Protein AF-A0A382JUG2-F1 (afdb_monomer_lite)

Foldseek 3Di:
DPPDDPPVVVVVVVVVQPPAADPVSHRDDDCLLVLLLVLVLVLVLVVQCCCCPPVVHPVCLPPFCLVVLVCCLCPVLVVVLVQQVVCLVDLVSLVVQLVVLVVVLCVVCVVVVPDDPPDSVNSVSVSSNVQSVVQSVQSVVSHTSRDDPVSSVSSSVSSRVSRVCSHPNPPVPLLCVLLVLLQVDDPVVCCVPVPVVPDDPVSHDDPVPSPPSD

Sequence (214 aa):
MKRELPQIYQRYLETRREAHLDSEGREALTWRGFWIGIFLSFFLAIGAPFGNMIIRGSYMSLDFSTPGAIFLFLLLIGVLNLLFKWGAVSLGRAGLLAIVSSVGIVNAGWPLQTLDFASPAVALGIFLLVSCWLNVAATLRGTSLALNRSELVLVYAMLLIVSALCTMGLSEQILPIITAIFYFASPQNHWQEKLFPHLPRRLLVDDGTGSRLF

Secondary structure (DSSP, 8-state):
---PPPHHHHHHHHHHHHTTB-TTSSBPP-HHHHHHHHHHHHHHHHHHHIIIIII---STTSS--HHHHHHIIIIIIHHHHHHHHHHTT-HHHHHHHHHHHHHHHHHHT-SGGG--TTSHHHHHHHHHHHHHHHHHHHHHTT--S---HHHHHHHHHHHHHHHHHSSTTTHHHHHHHHHHHHHS--TTTTHHHHTGGGS-TTT----SS-STT-

InterPro domains:
  IPR046712 Domain of unknown function DUF6785 [PF20581] (98-207)

Organism: NCBI:txid408172

Structure (mmCIF, N/CA/C/O backbone):
data_AF-A0A382JUG2-F1
#
_entry.id   AF-A0A382JUG2-F1
#
loop_
_atom_site.group_PDB
_atom_site.id
_atom_site.type_symbol
_atom_site.label_atom_id
_atom_site.label_alt_id
_atom_site.label_comp_id
_atom_site.label_asym_id
_atom_site.label_entity_id
_atom_site.label_seq_id
_atom_site.pdbx_PDB_ins_code
_atom_site.Cartn_x
_atom_site.Cartn_y
_atom_site.Cartn_z
_atom_site.occupancy
_atom_site.B_iso_or_equiv
_atom_site.auth_seq_id
_atom_site.auth_comp_id
_atom_site.auth_asym_id
_atom_site.auth_atom_id
_atom_site.pdbx_PDB_model_num
ATOM 1 N N . MET A 1 1 ? -25.260 -42.417 23.171 1.00 52.56 1 MET A N 1
ATOM 2 C CA . MET A 1 1 ? -24.881 -41.210 23.941 1.00 52.56 1 MET A CA 1
ATOM 3 C C . MET A 1 1 ? -24.565 -40.090 22.964 1.00 52.56 1 MET A C 1
ATOM 5 O O . MET A 1 1 ? -23.614 -40.229 22.203 1.00 52.56 1 MET A O 1
ATOM 9 N N . LYS A 1 2 ? -25.363 -39.015 22.942 1.00 50.75 2 LYS A N 1
ATOM 10 C CA . LYS A 1 2 ? -24.983 -37.783 22.236 1.00 50.75 2 LYS A CA 1
ATOM 11 C C . LYS A 1 2 ? -23.815 -37.177 23.014 1.00 50.75 2 LYS A C 1
ATOM 13 O O . LYS A 1 2 ? -23.964 -36.865 24.189 1.00 50.75 2 LYS A O 1
ATOM 18 N N . ARG A 1 3 ? -22.627 -37.134 22.409 1.00 67.44 3 ARG A N 1
ATOM 19 C CA . ARG A 1 3 ? -21.464 -36.469 23.007 1.00 67.44 3 ARG A CA 1
ATOM 20 C C . ARG A 1 3 ? -21.663 -34.974 22.813 1.00 67.44 3 ARG A C 1
ATOM 22 O O . ARG A 1 3 ? -21.352 -34.449 21.751 1.00 67.44 3 ARG A O 1
ATOM 29 N N . GLU A 1 4 ? -22.256 -34.322 23.800 1.00 77.50 4 GLU A N 1
ATOM 30 C CA . GLU A 1 4 ? -22.391 -32.870 23.789 1.00 77.50 4 GLU A CA 1
ATOM 31 C C . GLU A 1 4 ? -21.100 -32.241 24.310 1.00 77.50 4 GLU A C 1
ATOM 33 O O . GLU A 1 4 ? -20.497 -32.712 25.277 1.00 77.50 4 GLU A O 1
ATOM 38 N N . LEU A 1 5 ? -20.631 -31.209 23.609 1.00 78.56 5 LEU A N 1
ATOM 39 C CA . LEU A 1 5 ? -19.450 -30.450 24.005 1.00 78.56 5 LEU A CA 1
ATOM 40 C C . LEU A 1 5 ? -19.689 -29.808 25.384 1.00 78.56 5 LEU A C 1
ATOM 42 O O . LEU A 1 5 ? -20.768 -29.254 25.594 1.00 78.56 5 LEU A O 1
ATOM 46 N N . PRO A 1 6 ? -18.709 -29.827 26.306 1.00 87.31 6 PRO A N 1
ATOM 47 C CA . PRO A 1 6 ? -18.845 -29.184 27.612 1.00 87.31 6 PRO A CA 1
ATOM 48 C C . PRO A 1 6 ? -19.216 -27.696 27.492 1.00 87.31 6 PRO A C 1
ATOM 50 O O . PRO A 1 6 ? -18.716 -27.003 26.604 1.00 87.31 6 PRO A O 1
ATOM 53 N N . GLN A 1 7 ? -20.037 -27.183 28.417 1.00 79.69 7 GLN A N 1
ATOM 54 C CA . GLN A 1 7 ? -20.604 -25.820 28.372 1.00 79.69 7 GLN A CA 1
ATOM 55 C C . GLN A 1 7 ? -19.560 -24.699 28.222 1.00 79.69 7 GLN A C 1
ATOM 57 O O . GLN A 1 7 ? -19.821 -23.690 27.572 1.00 79.69 7 GLN A O 1
ATOM 62 N N . ILE A 1 8 ? -18.351 -24.882 28.763 1.00 78.56 8 ILE A N 1
ATOM 63 C CA . ILE A 1 8 ? -17.236 -23.931 28.603 1.00 78.56 8 ILE A CA 1
ATOM 64 C C . ILE A 1 8 ? -16.860 -23.758 27.124 1.00 78.56 8 ILE A C 1
ATOM 66 O O . ILE A 1 8 ? -16.639 -22.638 26.664 1.00 78.56 8 ILE A O 1
ATOM 70 N N . TYR A 1 9 ? -16.833 -24.853 26.363 1.00 78.44 9 TYR A N 1
ATOM 71 C CA . TYR A 1 9 ? -16.551 -24.805 24.931 1.00 78.44 9 TYR A CA 1
ATOM 72 C C . TYR A 1 9 ? -17.733 -24.256 24.142 1.00 78.44 9 TYR A C 1
ATOM 74 O O . TYR A 1 9 ? -17.511 -23.537 23.178 1.00 78.44 9 TYR A O 1
ATOM 82 N N . GLN A 1 10 ? -18.971 -24.536 24.557 1.00 79.69 10 GLN A N 1
ATOM 83 C CA . GLN A 1 10 ? -20.161 -23.973 23.911 1.00 79.69 10 GLN A CA 1
ATOM 84 C C . GLN A 1 10 ? -20.166 -22.445 24.005 1.00 79.69 10 GLN A C 1
ATOM 86 O O . GLN A 1 10 ? -20.270 -21.777 22.982 1.00 79.69 10 GLN A O 1
ATOM 91 N N . ARG A 1 11 ? -19.902 -21.896 25.196 1.00 74.94 11 ARG A N 1
ATOM 92 C CA . ARG A 1 11 ? -19.826 -20.446 25.414 1.00 74.94 11 ARG A CA 1
ATOM 93 C C . ARG A 1 11 ? -18.697 -19.801 24.606 1.00 74.94 11 ARG A C 1
ATOM 95 O O . ARG A 1 11 ? -18.900 -18.767 23.982 1.00 74.94 11 ARG A O 1
ATOM 102 N N . TYR A 1 12 ? -17.526 -20.442 24.552 1.00 72.25 12 TYR A N 1
ATOM 103 C CA . TYR A 1 12 ? -16.410 -19.991 23.714 1.00 72.25 12 TYR A CA 1
ATOM 104 C C . TYR A 1 12 ? -16.750 -20.026 22.215 1.00 72.25 12 TYR A C 1
ATOM 106 O O . TYR A 1 12 ? -16.395 -19.109 21.475 1.00 72.25 12 TYR A O 1
ATOM 114 N N . LEU A 1 13 ? -17.444 -21.072 21.758 1.00 70.12 13 LEU A N 1
ATOM 115 C CA . LEU A 1 13 ? -17.873 -21.215 20.369 1.00 70.12 13 LEU A CA 1
ATOM 116 C C . LEU A 1 13 ? -18.943 -20.187 19.996 1.00 70.12 13 LEU A C 1
ATOM 118 O O . LEU A 1 13 ? -18.857 -19.636 18.906 1.00 70.12 13 LEU A O 1
ATOM 122 N N . GLU A 1 14 ? -19.889 -19.888 20.885 1.00 68.94 14 GLU A N 1
ATOM 123 C CA . GLU A 1 14 ? -20.919 -18.857 20.699 1.00 68.94 14 GLU A CA 1
ATOM 124 C C . GLU A 1 14 ? -20.307 -17.458 20.585 1.00 68.94 14 GLU A C 1
ATOM 126 O O . GLU A 1 14 ? -20.540 -16.776 19.589 1.00 68.94 14 GLU A O 1
ATOM 131 N N . THR A 1 15 ? -19.417 -17.069 21.510 1.00 63.69 15 THR A N 1
ATOM 132 C CA . THR A 1 15 ? -18.720 -15.768 21.436 1.00 63.69 15 THR A CA 1
ATOM 133 C C . THR A 1 15 ? -17.851 -15.654 20.178 1.00 63.69 15 THR A C 1
ATOM 135 O O . THR A 1 15 ? -17.705 -14.578 19.599 1.00 63.69 15 THR A O 1
ATOM 138 N N . ARG A 1 16 ? -17.278 -16.771 19.711 1.00 60.19 16 ARG A N 1
ATOM 139 C CA . ARG A 1 16 ? -16.512 -16.822 18.458 1.00 60.19 16 ARG A CA 1
ATOM 140 C C . ARG A 1 16 ? -17.409 -16.707 17.219 1.00 60.19 16 ARG A C 1
ATOM 142 O O . ARG A 1 16 ? -16.956 -16.179 16.206 1.00 60.19 16 ARG A O 1
ATOM 149 N N . ARG A 1 17 ? -18.647 -17.207 17.291 1.00 49.59 17 ARG A N 1
ATOM 150 C CA . ARG A 1 17 ? -19.635 -17.195 16.201 1.00 49.59 17 ARG A CA 1
ATOM 151 C C . ARG A 1 17 ? -20.200 -15.795 15.968 1.00 49.59 17 ARG A C 1
ATOM 153 O O . ARG A 1 17 ? -20.329 -15.390 14.819 1.00 49.59 17 ARG A O 1
ATOM 160 N N . GLU A 1 18 ? -20.466 -15.058 17.045 1.00 51.75 18 GLU A N 1
ATOM 161 C CA . GLU A 1 18 ? -21.037 -13.704 16.993 1.00 51.75 18 GLU A CA 1
ATOM 162 C C . GLU A 1 18 ? -20.054 -12.635 16.508 1.00 51.75 18 GLU A C 1
ATOM 164 O O . GLU A 1 18 ? -20.471 -11.626 15.947 1.00 51.75 18 GLU A O 1
ATOM 169 N N . ALA A 1 19 ? -18.746 -12.837 16.686 1.00 53.44 19 ALA A N 1
ATOM 170 C CA . ALA A 1 19 ? -17.785 -11.779 16.399 1.00 53.44 19 ALA A CA 1
ATOM 171 C C . ALA A 1 19 ? -17.645 -11.452 14.899 1.00 53.44 19 ALA A C 1
ATOM 173 O O . ALA A 1 19 ? -17.322 -10.310 14.585 1.00 53.44 19 ALA A O 1
ATOM 174 N N . HIS A 1 20 ? -17.840 -12.407 13.974 1.00 53.53 20 HIS A N 1
ATOM 175 C CA . HIS A 1 20 ? -17.390 -12.205 12.584 1.00 53.53 20 HIS A CA 1
ATOM 176 C C . HIS A 1 20 ? -18.044 -13.041 11.473 1.00 53.53 20 HIS A C 1
ATOM 178 O O . HIS A 1 20 ? -17.584 -12.950 10.333 1.00 53.53 20 HIS A O 1
ATOM 184 N N . LEU A 1 21 ? -19.072 -13.848 11.742 1.00 54.44 21 LEU A N 1
ATOM 185 C CA . LEU A 1 21 ? -19.668 -14.695 10.705 1.00 54.44 21 LEU A CA 1
ATOM 186 C C . LEU A 1 21 ? -20.922 -14.051 10.094 1.00 54.44 21 LEU A C 1
ATOM 188 O O . LEU A 1 21 ? -21.778 -13.554 10.820 1.00 54.44 21 LEU A O 1
ATOM 192 N N . ASP A 1 22 ? -21.035 -14.085 8.764 1.00 57.53 22 ASP A N 1
ATOM 193 C CA . ASP A 1 22 ? -22.289 -13.818 8.049 1.00 57.53 22 ASP A CA 1
ATOM 194 C C . ASP A 1 22 ? -23.361 -14.847 8.472 1.00 57.53 22 ASP A C 1
ATOM 196 O O . ASP A 1 22 ? -23.046 -15.876 9.074 1.00 57.53 22 ASP A O 1
ATOM 200 N N . SER A 1 23 ? -24.622 -14.600 8.123 1.00 54.25 23 SER A N 1
ATOM 201 C CA . SER A 1 23 ? -25.791 -15.468 8.334 1.00 54.25 23 SER A CA 1
ATOM 202 C C . SER A 1 23 ? -25.565 -16.955 7.991 1.00 54.25 23 SER A C 1
ATOM 204 O O . SER A 1 23 ? -26.188 -17.823 8.602 1.00 54.25 23 SER A O 1
ATOM 206 N N . GLU A 1 24 ? -24.619 -17.272 7.098 1.00 56.75 24 GLU A N 1
ATOM 207 C CA . GLU A 1 24 ? -24.213 -18.638 6.726 1.00 56.75 24 GLU A CA 1
ATOM 208 C C . GLU A 1 24 ? -23.014 -19.222 7.510 1.00 56.75 24 GLU A C 1
ATOM 210 O O . GLU A 1 24 ? -22.547 -20.322 7.211 1.00 56.75 24 GLU A O 1
ATOM 215 N N . GLY A 1 25 ? -22.470 -18.530 8.514 1.00 54.88 25 GLY A N 1
ATOM 216 C CA . GLY A 1 25 ? -21.340 -19.036 9.300 1.00 54.88 25 GLY A CA 1
ATOM 217 C C . GLY A 1 25 ? -19.966 -18.884 8.628 1.00 54.88 25 GLY A C 1
ATOM 218 O O . GLY A 1 25 ? -19.035 -19.600 9.000 1.00 54.88 25 GLY A O 1
ATOM 219 N N . ARG A 1 26 ? -19.816 -17.978 7.650 1.00 57.09 26 ARG A N 1
ATOM 220 C CA . ARG A 1 26 ? -18.542 -17.659 6.968 1.00 57.09 26 ARG A CA 1
ATOM 221 C C . ARG A 1 26 ? -18.009 -16.310 7.441 1.00 57.09 26 ARG A C 1
ATOM 223 O O . ARG A 1 26 ? -18.801 -15.391 7.606 1.00 57.09 26 ARG A O 1
ATOM 230 N N . GLU A 1 27 ? -16.695 -16.171 7.650 1.00 62.94 27 GLU A N 1
ATOM 231 C CA . GLU A 1 27 ? -16.118 -14.854 7.959 1.00 62.94 27 GLU A CA 1
ATOM 232 C C . GLU A 1 27 ? -16.413 -13.888 6.799 1.00 62.94 27 GLU A C 1
ATOM 234 O O . GLU A 1 27 ? -15.997 -14.138 5.666 1.00 62.94 27 GLU A O 1
ATOM 239 N N . ALA A 1 28 ? -17.171 -12.820 7.063 1.00 70.50 28 ALA A N 1
ATOM 240 C CA . ALA A 1 28 ? -17.611 -11.906 6.015 1.00 70.50 28 ALA A CA 1
ATOM 241 C C . ALA A 1 28 ? -16.441 -11.030 5.539 1.00 70.50 28 ALA A C 1
ATOM 243 O O . ALA A 1 28 ? -15.880 -10.242 6.305 1.00 70.50 28 ALA A O 1
ATOM 244 N N . LEU A 1 29 ? -16.090 -11.143 4.258 1.00 79.44 29 LEU A N 1
ATOM 245 C CA . LEU A 1 29 ? -15.158 -10.231 3.595 1.00 79.44 29 LEU A CA 1
ATOM 246 C C . LEU A 1 29 ? -15.795 -8.843 3.506 1.00 79.44 29 LEU A C 1
ATOM 248 O O . LEU A 1 29 ? -16.877 -8.696 2.939 1.00 79.44 29 LEU A O 1
ATOM 252 N N . THR A 1 30 ? -15.125 -7.815 4.033 1.00 86.06 30 THR A N 1
ATOM 253 C CA . THR A 1 30 ? -15.600 -6.433 3.898 1.00 86.06 30 THR A CA 1
ATOM 254 C C . THR A 1 30 ? -14.772 -5.652 2.884 1.00 86.06 30 THR A C 1
ATOM 256 O O . THR A 1 30 ? -13.660 -6.029 2.510 1.00 86.06 30 THR A O 1
ATOM 259 N N . TRP A 1 31 ? -15.308 -4.513 2.443 1.00 88.25 31 TRP A N 1
ATOM 260 C CA . TRP A 1 31 ? -14.635 -3.610 1.507 1.00 88.25 31 TRP A CA 1
ATOM 261 C C . TRP A 1 31 ? -13.272 -3.105 2.020 1.00 88.25 31 TRP A C 1
ATOM 263 O O . TRP A 1 31 ? -12.420 -2.732 1.219 1.00 88.25 31 TRP A O 1
ATOM 273 N N . ARG A 1 32 ? -13.046 -3.110 3.343 1.00 90.62 32 ARG A N 1
ATOM 274 C CA . ARG A 1 32 ? -11.818 -2.613 3.991 1.00 90.62 32 ARG A CA 1
ATOM 275 C C . ARG A 1 32 ? -10.603 -3.436 3.575 1.00 90.62 32 ARG A C 1
ATOM 277 O O . ARG A 1 32 ? -9.565 -2.872 3.231 1.00 90.62 32 ARG A O 1
ATOM 284 N N . GLY A 1 33 ? -10.770 -4.762 3.541 1.00 89.69 33 GLY A N 1
ATOM 285 C CA . GLY A 1 33 ? -9.763 -5.690 3.030 1.00 89.69 33 GLY A CA 1
ATOM 286 C C . GLY A 1 33 ? -9.396 -5.391 1.578 1.00 89.69 33 GLY A C 1
ATOM 287 O O . GLY A 1 33 ? -8.217 -5.339 1.248 1.00 89.69 33 GLY A O 1
ATOM 288 N N . PHE A 1 34 ? -10.385 -5.099 0.729 1.00 93.25 34 PHE A N 1
ATOM 289 C CA . PHE A 1 34 ? -10.138 -4.728 -0.666 1.00 93.25 34 PHE A CA 1
ATOM 290 C C . PHE A 1 34 ? -9.454 -3.365 -0.806 1.00 93.25 34 PHE A C 1
ATOM 292 O O . PHE A 1 34 ? -8.515 -3.256 -1.584 1.00 93.25 34 PHE A O 1
ATOM 299 N N . TRP A 1 35 ? -9.860 -2.347 -0.040 1.00 93.88 35 TRP A N 1
ATOM 300 C CA . TRP A 1 35 ? -9.216 -1.027 -0.054 1.00 93.88 35 TRP A CA 1
ATOM 301 C C . TRP A 1 35 ? -7.715 -1.125 0.245 1.00 93.88 35 TRP A C 1
ATOM 303 O O . TRP A 1 35 ? -6.886 -0.653 -0.533 1.00 93.88 35 TRP A O 1
ATOM 313 N N . ILE A 1 36 ? -7.369 -1.796 1.348 1.00 92.25 36 ILE A N 1
ATOM 314 C CA . ILE A 1 36 ? -5.976 -1.972 1.768 1.00 92.25 36 ILE A CA 1
ATOM 315 C C . ILE A 1 36 ? -5.242 -2.905 0.796 1.00 92.25 36 ILE A C 1
ATOM 317 O O . ILE A 1 36 ? -4.129 -2.603 0.371 1.00 92.25 36 ILE A O 1
ATOM 321 N N . GLY A 1 37 ? -5.867 -4.016 0.403 1.00 91.94 37 GLY A N 1
ATOM 322 C CA . GLY A 1 37 ? -5.264 -5.012 -0.476 1.00 91.94 37 GLY A CA 1
ATOM 323 C C . GLY A 1 37 ? -4.959 -4.492 -1.877 1.00 91.94 37 GLY A C 1
ATOM 324 O O . GLY A 1 37 ? -3.860 -4.728 -2.376 1.00 91.94 37 GLY A O 1
ATOM 325 N N . ILE A 1 38 ? -5.882 -3.752 -2.501 1.00 93.44 38 ILE A N 1
ATOM 326 C CA . ILE A 1 38 ? -5.690 -3.160 -3.834 1.00 93.44 38 ILE A CA 1
ATOM 327 C C . ILE A 1 38 ? -4.552 -2.146 -3.798 1.00 93.44 38 ILE A C 1
ATOM 329 O O . ILE A 1 38 ? -3.654 -2.213 -4.636 1.00 93.44 38 ILE A O 1
ATOM 333 N N . PHE A 1 39 ? -4.559 -1.239 -2.816 1.00 92.56 39 PHE A N 1
ATOM 334 C CA . PHE A 1 39 ? -3.508 -0.236 -2.705 1.00 92.56 39 PHE A CA 1
ATOM 335 C C . PHE A 1 39 ? -2.133 -0.880 -2.516 1.00 92.56 39 PHE A C 1
ATOM 337 O O . PHE A 1 39 ? -1.201 -0.550 -3.243 1.00 92.56 39 PHE A O 1
ATOM 344 N N . LEU A 1 40 ? -1.998 -1.824 -1.580 1.00 89.75 40 LEU A N 1
ATOM 345 C CA . LEU A 1 40 ? -0.704 -2.451 -1.308 1.00 89.75 40 LEU A CA 1
ATOM 346 C C . LEU A 1 40 ? -0.222 -3.324 -2.470 1.00 89.75 40 LEU A C 1
ATOM 348 O O . LEU A 1 40 ? 0.974 -3.365 -2.737 1.00 89.75 40 LEU A O 1
ATOM 352 N N . SER A 1 41 ? -1.144 -3.970 -3.185 1.00 89.38 41 SER A N 1
ATOM 353 C CA . SER A 1 41 ? -0.849 -4.690 -4.427 1.00 89.38 41 SER A CA 1
ATOM 354 C C . SER A 1 41 ? -0.278 -3.750 -5.487 1.00 89.38 41 SER A C 1
ATOM 356 O O . SER A 1 41 ? 0.794 -3.996 -6.028 1.00 89.38 41 SER A O 1
ATOM 358 N N . PHE A 1 42 ? -0.957 -2.631 -5.741 1.00 88.56 42 PHE A N 1
ATOM 359 C CA . PHE A 1 42 ? -0.488 -1.609 -6.673 1.00 88.56 42 PHE A CA 1
ATOM 360 C C . PHE A 1 42 ? 0.873 -1.033 -6.254 1.00 88.56 42 PHE A C 1
ATOM 362 O O . PHE A 1 42 ? 1.793 -0.931 -7.065 1.00 88.56 42 PHE A O 1
ATOM 369 N N . PHE A 1 43 ? 1.022 -0.718 -4.968 1.00 86.56 43 PHE A N 1
ATOM 370 C CA . PHE A 1 43 ? 2.247 -0.166 -4.405 1.00 86.56 43 PHE A CA 1
ATOM 371 C C . PHE A 1 43 ? 3.431 -1.129 -4.535 1.00 86.56 43 PHE A C 1
ATOM 373 O O . PHE A 1 43 ? 4.519 -0.714 -4.925 1.00 86.56 43 PHE A O 1
ATOM 380 N N . LEU A 1 44 ? 3.222 -2.420 -4.266 1.00 83.94 44 LEU A N 1
ATOM 381 C CA . LEU A 1 44 ? 4.245 -3.452 -4.431 1.00 83.94 44 LEU A CA 1
ATOM 382 C C . LEU A 1 44 ? 4.618 -3.648 -5.908 1.00 83.94 44 LEU A C 1
ATOM 384 O O . LEU A 1 44 ? 5.803 -3.743 -6.226 1.00 83.94 44 LEU A O 1
ATOM 388 N N . ALA A 1 45 ? 3.624 -3.662 -6.803 1.00 83.94 45 ALA A N 1
ATOM 389 C CA . ALA A 1 45 ? 3.829 -3.843 -8.240 1.00 83.94 45 ALA A CA 1
ATOM 390 C C . ALA A 1 45 ? 4.699 -2.741 -8.867 1.00 83.94 45 ALA A C 1
ATOM 392 O O . ALA A 1 45 ? 5.499 -3.034 -9.749 1.00 83.94 45 ALA A O 1
ATOM 393 N N . ILE A 1 46 ? 4.580 -1.495 -8.397 1.00 81.94 46 ILE A N 1
ATOM 394 C CA . ILE A 1 46 ? 5.430 -0.375 -8.840 1.00 81.94 46 ILE A CA 1
ATOM 395 C C . ILE A 1 46 ? 6.730 -0.300 -8.031 1.00 81.94 46 ILE A C 1
ATOM 397 O O . ILE A 1 46 ? 7.782 0.046 -8.566 1.00 81.94 46 ILE A O 1
ATOM 401 N N . GLY A 1 47 ? 6.684 -0.637 -6.743 1.00 79.44 47 GLY A N 1
ATOM 402 C CA . GLY A 1 47 ? 7.827 -0.529 -5.840 1.00 79.44 47 GLY A CA 1
ATOM 403 C C . GLY A 1 47 ? 9.007 -1.412 -6.243 1.00 79.44 47 GLY A C 1
ATOM 404 O O . GLY A 1 47 ? 10.149 -0.964 -6.162 1.00 79.44 47 GLY A O 1
ATOM 405 N N . ALA A 1 48 ? 8.747 -2.634 -6.720 1.00 75.62 48 ALA A N 1
ATOM 406 C CA . ALA A 1 48 ? 9.798 -3.547 -7.173 1.00 75.62 48 ALA A CA 1
ATOM 407 C C . ALA A 1 48 ? 10.619 -2.993 -8.362 1.00 75.62 48 ALA A C 1
ATOM 409 O O . ALA A 1 48 ? 11.834 -2.838 -8.204 1.00 75.62 48 ALA A O 1
ATOM 410 N N . PRO A 1 49 ? 10.012 -2.620 -9.510 1.00 75.31 49 PRO A N 1
ATOM 411 C CA . PRO A 1 49 ? 10.757 -2.019 -10.614 1.00 75.31 49 PRO A CA 1
ATOM 412 C C . PRO A 1 49 ? 11.358 -0.658 -10.240 1.00 75.31 49 PRO A C 1
ATOM 414 O O . PRO A 1 49 ? 12.473 -0.362 -10.656 1.00 75.31 49 PRO A O 1
ATOM 417 N N . PHE A 1 50 ? 10.699 0.150 -9.399 1.00 77.62 50 PHE A N 1
ATOM 418 C CA . PHE A 1 50 ? 11.271 1.416 -8.921 1.00 77.62 50 PHE A CA 1
ATOM 419 C C . PHE A 1 50 ? 12.574 1.204 -8.129 1.00 77.62 50 PHE A C 1
ATOM 421 O O . PHE A 1 50 ? 13.568 1.898 -8.355 1.00 77.62 50 PHE A O 1
ATOM 428 N N . GLY A 1 51 ? 12.592 0.223 -7.223 1.00 75.94 51 GLY A N 1
ATOM 429 C CA . GLY A 1 51 ? 13.773 -0.122 -6.431 1.00 75.94 51 GLY A CA 1
ATOM 430 C C . GLY A 1 51 ? 14.946 -0.600 -7.288 1.00 75.94 51 GLY A C 1
ATOM 431 O O . GLY A 1 51 ? 16.079 -0.160 -7.078 1.00 75.94 51 GLY A O 1
ATOM 432 N N . ASN A 1 52 ? 14.669 -1.446 -8.283 1.00 74.19 52 ASN A N 1
ATOM 433 C CA . ASN A 1 52 ? 15.702 -2.033 -9.136 1.00 74.19 52 ASN A CA 1
ATOM 434 C C . ASN A 1 52 ? 16.185 -1.071 -10.234 1.00 74.19 52 ASN A C 1
ATOM 436 O O . ASN A 1 52 ? 17.390 -0.921 -10.425 1.00 74.19 52 ASN A O 1
ATOM 440 N N . MET A 1 53 ? 15.277 -0.374 -10.923 1.00 73.81 53 MET A N 1
ATOM 441 C CA . MET A 1 53 ? 15.616 0.454 -12.089 1.00 73.81 53 MET A CA 1
ATOM 442 C C . MET A 1 53 ? 16.041 1.882 -11.722 1.00 73.81 53 MET A C 1
ATOM 444 O O . MET A 1 53 ? 16.960 2.422 -12.337 1.00 73.81 53 MET A O 1
ATOM 448 N N . ILE A 1 54 ? 15.384 2.502 -10.733 1.00 77.56 54 ILE A N 1
ATOM 449 C CA . ILE A 1 54 ? 15.604 3.918 -10.388 1.00 77.56 54 ILE A CA 1
ATOM 450 C C . ILE A 1 54 ? 16.555 4.050 -9.201 1.00 77.56 54 ILE A C 1
ATOM 452 O O . ILE A 1 54 ? 17.592 4.697 -9.321 1.00 77.56 54 ILE A O 1
ATOM 4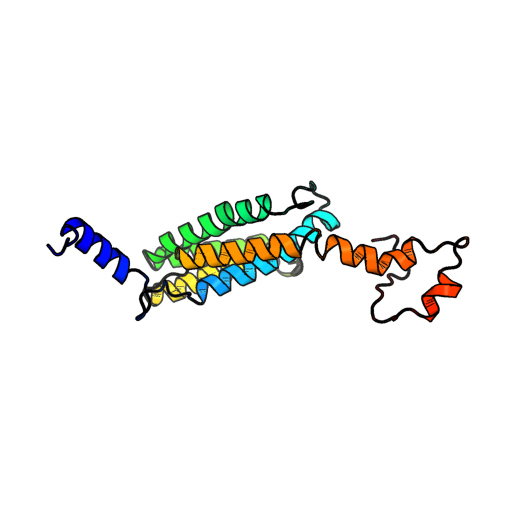56 N N . ILE A 1 55 ? 16.230 3.424 -8.063 1.00 78.75 55 ILE A N 1
ATOM 457 C CA . ILE A 1 55 ? 17.070 3.514 -6.854 1.00 78.75 55 ILE A CA 1
ATOM 458 C C . ILE A 1 55 ? 18.379 2.731 -7.035 1.00 78.75 55 ILE A C 1
ATOM 460 O O . ILE A 1 55 ? 19.391 3.093 -6.436 1.00 78.75 55 ILE A O 1
ATOM 464 N N . ARG A 1 56 ? 18.370 1.676 -7.866 1.00 77.56 56 ARG A N 1
ATOM 465 C CA . ARG A 1 56 ? 19.480 0.716 -8.019 1.00 77.56 56 ARG A CA 1
ATOM 466 C C . ARG A 1 56 ? 19.906 0.137 -6.668 1.00 77.56 56 ARG A C 1
ATOM 468 O O . ARG A 1 56 ? 21.089 0.072 -6.337 1.00 77.56 56 ARG A O 1
ATOM 475 N N . GLY A 1 57 ? 18.907 -0.212 -5.859 1.00 72.56 57 GLY A N 1
ATOM 476 C CA . GLY A 1 57 ? 19.112 -0.806 -4.544 1.00 72.56 57 GLY A CA 1
ATOM 477 C C . GLY A 1 57 ? 19.585 -2.257 -4.623 1.00 72.56 57 GLY A C 1
ATOM 478 O O . GLY A 1 57 ? 19.734 -2.836 -5.698 1.00 72.56 57 GLY A O 1
ATOM 479 N N . SER A 1 58 ? 19.797 -2.869 -3.457 1.00 68.31 58 SER A N 1
ATOM 480 C CA . SER A 1 58 ? 20.068 -4.303 -3.378 1.00 68.31 58 SER A CA 1
ATOM 481 C C . SER A 1 58 ? 18.922 -5.097 -3.998 1.00 68.31 58 SER A C 1
ATOM 483 O O . SER A 1 58 ? 17.754 -4.847 -3.701 1.00 68.31 58 SER A O 1
ATOM 485 N N . TYR A 1 59 ? 19.279 -6.113 -4.774 1.00 67.19 59 TYR A N 1
ATOM 486 C CA . TYR A 1 59 ? 18.393 -7.024 -5.497 1.00 67.19 59 TYR A CA 1
ATOM 487 C C . TYR A 1 59 ? 17.571 -7.973 -4.597 1.00 67.19 59 TYR A C 1
ATOM 489 O O . TYR A 1 59 ? 17.333 -9.127 -4.927 1.00 67.19 59 TYR A O 1
ATOM 497 N N . MET A 1 60 ? 17.109 -7.508 -3.436 1.00 63.78 60 MET A N 1
ATOM 498 C CA . MET A 1 60 ? 16.320 -8.296 -2.482 1.00 63.78 60 MET A CA 1
ATOM 499 C C . MET A 1 60 ? 14.944 -8.706 -3.041 1.00 63.78 60 MET A C 1
ATOM 501 O O . MET A 1 60 ? 14.308 -9.616 -2.513 1.00 63.78 60 MET A O 1
ATOM 505 N N . SER A 1 61 ? 14.473 -8.028 -4.089 1.00 63.75 61 SER A N 1
ATOM 506 C CA . SER A 1 61 ? 13.252 -8.354 -4.833 1.00 63.75 61 SER A CA 1
ATOM 507 C C . SER A 1 61 ? 13.478 -9.287 -6.030 1.00 63.75 61 SER A C 1
ATOM 509 O O . SER A 1 61 ? 12.481 -9.735 -6.601 1.00 63.75 61 SER A O 1
ATOM 511 N N . LEU A 1 62 ? 14.733 -9.580 -6.406 1.00 59.34 62 LEU A N 1
ATOM 512 C CA . LEU A 1 62 ? 15.046 -10.516 -7.490 1.00 59.34 62 LEU A CA 1
ATOM 513 C C . LEU A 1 62 ? 14.822 -11.960 -7.040 1.00 59.34 62 LEU A C 1
ATOM 515 O O . LEU A 1 62 ? 14.988 -12.312 -5.874 1.00 59.34 62 LEU A O 1
ATOM 519 N N . ASP A 1 63 ? 14.385 -12.777 -7.989 1.00 57.88 63 ASP A N 1
ATOM 520 C CA . ASP A 1 63 ? 13.969 -14.173 -7.863 1.00 57.88 63 ASP A CA 1
ATOM 521 C C . ASP A 1 63 ? 12.678 -14.426 -7.067 1.00 57.88 63 ASP A C 1
ATOM 523 O O . ASP A 1 63 ? 11.801 -15.098 -7.598 1.00 57.88 63 ASP A O 1
ATOM 527 N N . PHE A 1 64 ? 12.457 -13.861 -5.874 1.00 58.31 64 PHE A N 1
ATOM 528 C CA . PHE A 1 64 ? 11.167 -13.983 -5.166 1.00 58.31 64 PHE A CA 1
ATOM 529 C C . PHE A 1 64 ? 10.952 -12.844 -4.159 1.00 58.31 64 PHE A C 1
ATOM 531 O O . PHE A 1 64 ? 11.597 -12.805 -3.114 1.00 58.31 64 PHE A O 1
ATOM 538 N N . SER A 1 65 ? 9.956 -11.972 -4.379 1.00 61.88 65 SER A N 1
ATOM 539 C CA . SER A 1 65 ? 9.635 -10.892 -3.422 1.00 61.88 65 SER A CA 1
ATOM 540 C C . SER A 1 65 ? 8.855 -11.343 -2.178 1.00 61.88 6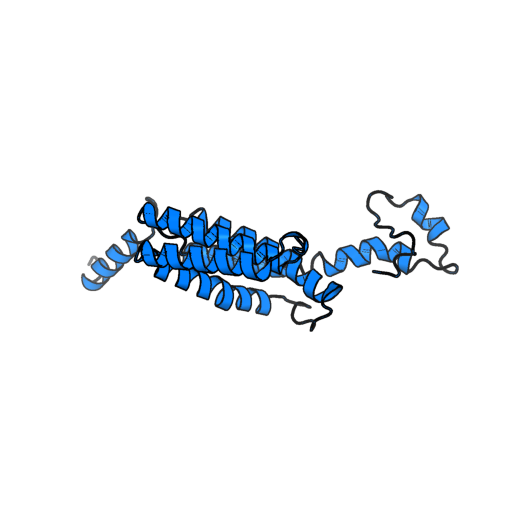5 SER A C 1
ATOM 542 O O . SER A 1 65 ? 8.369 -10.511 -1.414 1.00 61.88 65 SER A O 1
ATOM 544 N N . THR A 1 66 ? 8.798 -12.649 -1.898 1.00 65.81 66 THR A N 1
ATOM 545 C CA . THR A 1 66 ? 8.150 -13.219 -0.707 1.00 65.81 66 THR A CA 1
ATOM 546 C C . THR A 1 66 ? 8.640 -12.580 0.603 1.00 65.81 66 THR A C 1
ATOM 548 O O . THR A 1 66 ? 7.790 -12.233 1.428 1.00 65.81 66 THR A O 1
ATOM 551 N N . PRO A 1 67 ? 9.953 -12.328 0.818 1.00 65.94 67 PRO A N 1
ATOM 552 C CA . PRO A 1 67 ? 10.418 -11.588 1.993 1.00 65.94 67 PRO A CA 1
ATOM 553 C C . PRO A 1 67 ? 9.901 -10.143 2.025 1.00 65.94 67 PRO A C 1
ATOM 555 O O . PRO A 1 67 ? 9.531 -9.655 3.089 1.00 65.94 67 PRO A O 1
ATOM 558 N N . GLY A 1 68 ? 9.816 -9.475 0.869 1.00 66.56 68 GLY A N 1
ATOM 559 C CA . GLY A 1 68 ? 9.260 -8.125 0.737 1.00 66.56 68 GLY A CA 1
ATOM 560 C C . GLY A 1 68 ? 7.759 -8.071 1.036 1.00 66.56 68 GLY A C 1
ATOM 561 O O . GLY A 1 68 ? 7.310 -7.205 1.783 1.00 66.56 68 GLY A O 1
ATOM 562 N N . ALA A 1 69 ? 6.990 -9.042 0.539 1.00 71.50 69 ALA A N 1
ATOM 563 C CA . ALA A 1 69 ? 5.571 -9.195 0.843 1.00 71.50 69 ALA A CA 1
ATOM 564 C C . ALA A 1 69 ? 5.342 -9.468 2.336 1.00 71.50 69 ALA A C 1
ATOM 566 O O . ALA A 1 69 ? 4.467 -8.851 2.936 1.00 71.50 69 ALA A O 1
ATOM 567 N N . ILE A 1 70 ? 6.152 -10.332 2.962 1.00 78.38 70 ILE A N 1
ATOM 568 C CA . ILE A 1 70 ? 6.097 -10.595 4.410 1.00 78.38 70 ILE A CA 1
ATOM 569 C C . ILE A 1 70 ? 6.489 -9.349 5.211 1.00 78.38 70 ILE A C 1
ATOM 571 O O . ILE A 1 70 ? 5.831 -9.041 6.202 1.00 78.38 70 ILE A O 1
ATOM 575 N N . PHE A 1 71 ? 7.522 -8.615 4.793 1.00 76.81 71 PHE A N 1
ATOM 576 C CA . PHE A 1 71 ? 7.951 -7.381 5.451 1.00 76.81 71 PHE A CA 1
ATOM 577 C C . PHE A 1 71 ? 6.854 -6.313 5.406 1.00 76.81 71 PHE A C 1
ATOM 579 O O . PHE A 1 71 ? 6.467 -5.789 6.450 1.00 76.81 71 PHE A O 1
ATOM 586 N N . LEU A 1 72 ? 6.293 -6.037 4.224 1.00 73.69 72 LEU A N 1
ATOM 587 C CA . LEU A 1 72 ? 5.155 -5.128 4.081 1.00 73.69 72 LEU A CA 1
ATOM 588 C C . LEU A 1 72 ? 3.945 -5.634 4.873 1.00 73.69 72 LEU A C 1
ATOM 590 O O . LEU A 1 72 ? 3.270 -4.858 5.542 1.00 73.69 72 LEU A O 1
ATOM 594 N N . PHE A 1 73 ? 3.685 -6.937 4.869 1.00 81.00 73 PHE A N 1
ATOM 595 C CA . PHE A 1 73 ? 2.575 -7.499 5.623 1.00 81.00 73 PHE A CA 1
ATOM 596 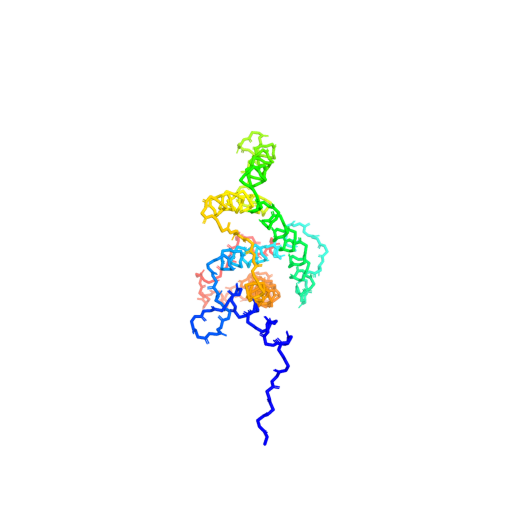C C . PHE A 1 73 ? 2.743 -7.309 7.139 1.00 81.00 73 PHE A C 1
ATOM 598 O O . PHE A 1 73 ? 1.868 -6.761 7.805 1.00 81.00 73 PHE A O 1
ATOM 605 N N . LEU A 1 74 ? 3.873 -7.712 7.713 1.00 83.69 74 LEU A N 1
ATOM 606 C CA . LEU A 1 74 ? 4.080 -7.642 9.159 1.00 83.69 74 LEU A CA 1
ATOM 607 C C . LEU A 1 74 ? 4.278 -6.209 9.645 1.00 83.69 74 LEU A C 1
ATOM 609 O O . LEU A 1 74 ? 3.674 -5.814 10.641 1.00 83.69 74 LEU A O 1
ATOM 613 N N . LEU A 1 75 ? 5.113 -5.434 8.956 1.00 82.06 75 LEU A N 1
ATOM 614 C CA . LEU A 1 75 ? 5.483 -4.104 9.413 1.00 82.06 75 LEU A CA 1
ATOM 615 C C . LEU A 1 75 ? 4.433 -3.075 9.011 1.00 82.06 75 LEU A C 1
ATOM 617 O O . LEU A 1 75 ? 3.940 -2.355 9.869 1.00 82.06 75 LEU A O 1
ATOM 621 N N . LEU A 1 76 ? 4.032 -3.024 7.739 1.00 82.19 76 LEU A N 1
ATOM 622 C CA . LEU A 1 76 ? 3.081 -2.010 7.287 1.00 82.19 76 LEU A CA 1
ATOM 623 C C . LEU A 1 76 ? 1.653 -2.368 7.712 1.00 82.19 76 LEU A C 1
ATOM 625 O O . LEU A 1 76 ? 1.019 -1.586 8.416 1.00 82.19 76 LEU A O 1
ATOM 629 N N . ILE A 1 77 ? 1.143 -3.555 7.365 1.00 87.50 77 ILE A N 1
ATOM 630 C CA . ILE A 1 77 ? -0.242 -3.917 7.724 1.00 87.50 77 ILE A CA 1
ATOM 631 C C . ILE A 1 77 ? -0.375 -4.146 9.227 1.00 87.50 77 ILE A C 1
ATOM 633 O O . ILE A 1 77 ? -1.358 -3.700 9.815 1.00 87.50 77 ILE A O 1
ATOM 637 N N . GLY A 1 78 ? 0.601 -4.793 9.869 1.00 87.75 78 GLY A N 1
ATOM 638 C CA . GLY A 1 78 ? 0.582 -4.995 11.319 1.00 87.75 78 GLY A CA 1
ATOM 639 C C . GLY A 1 78 ? 0.516 -3.677 12.094 1.00 87.75 78 GLY A C 1
ATOM 640 O O . GLY A 1 78 ? -0.359 -3.520 12.951 1.00 87.75 78 GLY A O 1
ATOM 641 N N . VAL A 1 79 ? 1.367 -2.702 11.751 1.00 90.06 79 VAL A N 1
ATOM 642 C CA . VAL A 1 79 ? 1.351 -1.375 12.386 1.00 90.06 79 VAL A CA 1
ATOM 643 C C . VAL A 1 79 ? 0.069 -0.618 12.050 1.00 90.06 79 VAL A C 1
ATOM 645 O O . VAL A 1 79 ? -0.572 -0.099 12.960 1.00 90.06 79 VAL A O 1
ATOM 648 N N . LEU A 1 80 ? -0.367 -0.588 10.787 1.00 89.12 80 LEU A N 1
ATOM 649 C CA . LEU A 1 80 ? -1.598 0.118 10.412 1.00 89.12 80 LEU A CA 1
ATOM 650 C C . LEU A 1 80 ? -2.833 -0.468 11.091 1.00 89.12 80 LEU A C 1
ATOM 652 O O . LEU A 1 80 ? -3.663 0.274 11.613 1.00 89.12 80 LEU A O 1
ATOM 656 N N . ASN A 1 81 ? -2.937 -1.794 11.153 1.00 92.31 81 ASN A N 1
ATOM 657 C CA . ASN A 1 81 ? -4.041 -2.455 11.830 1.00 92.31 81 ASN A CA 1
ATOM 658 C C . ASN A 1 81 ? -4.032 -2.151 13.336 1.00 92.31 81 ASN A C 1
ATOM 660 O O . ASN A 1 81 ? -5.084 -1.898 13.922 1.00 92.31 81 ASN A O 1
ATOM 664 N N . LEU A 1 82 ? -2.851 -2.120 13.965 1.00 91.88 82 LEU A N 1
ATOM 665 C CA . LEU A 1 82 ? -2.703 -1.712 15.362 1.00 91.88 82 LEU A CA 1
ATOM 666 C C . LEU A 1 82 ? -3.158 -0.261 15.576 1.00 91.88 82 LEU A C 1
ATOM 668 O O . LEU A 1 82 ? -3.935 0.006 16.495 1.00 91.88 82 LEU A O 1
ATOM 672 N N . LEU A 1 83 ? -2.723 0.660 14.714 1.00 92.06 83 LEU A N 1
ATOM 673 C CA . LEU A 1 83 ? -3.088 2.074 14.785 1.00 92.06 83 LEU A CA 1
ATOM 674 C C . LEU A 1 83 ? -4.594 2.283 14.594 1.00 92.06 83 LEU A C 1
ATOM 676 O O . LEU A 1 83 ? -5.202 3.020 15.367 1.00 92.06 83 LEU A O 1
ATOM 680 N N . PHE A 1 84 ? -5.229 1.606 13.634 1.00 91.62 84 PHE A N 1
ATOM 681 C CA . PHE A 1 84 ? -6.675 1.728 13.420 1.00 91.62 84 PHE A CA 1
ATOM 682 C C . PHE A 1 84 ? -7.497 1.116 14.553 1.00 91.62 84 PHE A C 1
ATOM 684 O O . PHE A 1 84 ? -8.505 1.710 14.944 1.00 91.62 84 PHE A O 1
ATOM 691 N N . LYS A 1 85 ? -7.048 0.001 15.149 1.00 89.44 85 LYS A N 1
ATOM 692 C CA . LYS A 1 85 ? -7.672 -0.548 16.366 1.00 89.44 85 LYS A CA 1
ATOM 693 C C . LYS A 1 85 ? -7.552 0.415 17.537 1.00 89.44 85 LYS A C 1
ATOM 695 O O . LYS A 1 85 ? -8.536 0.656 18.226 1.00 89.44 85 LYS A O 1
ATOM 700 N N . TRP A 1 86 ? -6.370 0.989 17.748 1.00 91.00 86 TRP A N 1
ATOM 701 C CA . TRP A 1 86 ? -6.139 1.960 18.815 1.00 91.00 86 TRP A CA 1
ATOM 702 C C . TRP A 1 86 ? -6.952 3.247 18.617 1.00 91.00 86 TRP A C 1
ATOM 704 O O . TRP A 1 86 ? -7.546 3.758 19.570 1.00 91.00 86 TRP A O 1
ATOM 714 N N . GLY A 1 87 ? -7.023 3.731 17.375 1.00 87.38 87 GLY A N 1
ATOM 715 C CA . GLY A 1 87 ? -7.805 4.897 16.980 1.00 87.38 87 GLY A CA 1
ATOM 716 C C . GLY A 1 87 ? -9.308 4.690 17.149 1.00 87.38 87 GLY A C 1
ATOM 717 O O . GLY A 1 87 ? -9.990 5.594 17.614 1.00 87.38 87 GLY A O 1
ATOM 718 N N . ALA A 1 88 ? -9.822 3.493 16.860 1.00 87.62 88 ALA A N 1
ATOM 719 C CA . ALA A 1 88 ? -11.252 3.195 16.958 1.00 87.62 88 ALA A CA 1
ATOM 720 C C . ALA A 1 88 ? -11.801 3.167 18.395 1.00 87.62 88 ALA A C 1
ATOM 722 O O . ALA A 1 88 ? -13.013 3.183 18.584 1.00 87.62 88 ALA A O 1
ATOM 723 N N . VAL A 1 89 ? -10.933 3.156 19.416 1.00 87.75 89 VAL A N 1
ATOM 724 C CA . VAL A 1 89 ? -11.359 3.197 20.827 1.00 87.75 89 VAL A CA 1
ATOM 725 C C . VAL A 1 89 ? -12.007 4.537 21.188 1.00 87.75 89 VAL A C 1
ATOM 727 O O . VAL A 1 89 ? -12.876 4.583 22.055 1.00 87.75 89 VAL A O 1
ATOM 730 N N . SER A 1 90 ? -11.596 5.642 20.560 1.00 90.25 90 SER A N 1
ATOM 731 C CA . SER A 1 90 ? -12.228 6.942 20.788 1.00 90.25 90 SER A CA 1
ATOM 732 C C . SER A 1 90 ? -12.050 7.885 19.607 1.00 90.25 90 SER A C 1
ATOM 734 O O . SER A 1 90 ? -10.997 7.928 18.971 1.00 90.25 90 SER A O 1
ATOM 736 N N . LEU A 1 91 ? -13.056 8.730 19.367 1.00 90.50 91 LEU A N 1
ATOM 737 C CA . LEU A 1 91 ? -13.008 9.717 18.288 1.00 90.50 91 LEU A CA 1
ATOM 738 C C . LEU A 1 91 ? -11.797 10.658 18.408 1.00 90.50 91 LEU A C 1
ATOM 740 O O . LEU A 1 91 ? -11.204 11.024 17.399 1.00 90.50 91 LEU A O 1
ATOM 744 N N . GLY A 1 92 ? -11.380 10.990 19.635 1.00 90.56 92 GLY A N 1
ATOM 745 C CA . GLY A 1 92 ? -10.186 11.801 19.877 1.00 90.56 92 GLY A CA 1
ATOM 746 C C . GLY A 1 92 ? -8.891 11.133 19.402 1.00 90.56 92 GLY A C 1
ATOM 747 O O . GLY A 1 92 ? -8.046 11.800 18.811 1.00 90.56 92 GLY A O 1
ATOM 748 N N . ARG A 1 93 ? -8.740 9.813 19.590 1.00 92.06 93 ARG A N 1
ATOM 749 C CA . ARG A 1 93 ? -7.562 9.066 19.107 1.00 92.06 93 ARG A CA 1
ATOM 750 C C . ARG A 1 93 ? -7.567 8.933 17.589 1.00 92.06 93 ARG A C 1
ATOM 752 O O . ARG A 1 93 ? -6.533 9.140 16.962 1.00 92.06 93 ARG A O 1
ATOM 759 N N . ALA A 1 94 ? -8.724 8.637 16.995 1.00 91.19 94 ALA A N 1
ATOM 760 C CA . ALA A 1 94 ? -8.870 8.621 15.542 1.00 91.19 94 ALA A CA 1
ATOM 761 C C . ALA A 1 94 ? -8.549 9.999 14.931 1.00 91.19 94 ALA A C 1
ATOM 763 O O . ALA A 1 94 ? -7.791 10.086 13.966 1.00 91.19 94 ALA A O 1
ATOM 764 N N . GLY A 1 95 ? -9.067 11.075 15.535 1.00 93.00 95 GLY A N 1
ATOM 765 C CA . GLY A 1 95 ? -8.790 12.452 15.131 1.00 93.00 95 GLY A CA 1
ATOM 766 C C . GLY A 1 95 ? -7.309 12.810 15.244 1.00 93.00 95 GLY A C 1
ATOM 767 O O . GLY A 1 95 ? -6.759 13.402 14.321 1.00 93.00 95 GLY A O 1
ATOM 768 N N . LEU A 1 96 ? -6.633 12.379 16.315 1.00 94.44 96 LEU A N 1
ATOM 769 C CA . LEU A 1 96 ? -5.190 12.563 16.477 1.00 94.44 96 LEU A CA 1
ATOM 770 C C . LEU A 1 96 ? -4.407 11.920 15.326 1.00 94.44 96 LEU A C 1
ATOM 772 O O . LEU A 1 96 ? -3.556 12.583 14.741 1.00 94.44 96 LEU A O 1
ATOM 776 N N . LEU A 1 97 ? -4.711 10.671 14.956 1.00 93.62 97 LEU A N 1
ATOM 777 C CA . LEU A 1 97 ? -4.044 10.006 13.827 1.00 93.62 97 LEU A CA 1
ATOM 778 C C . LEU A 1 97 ? -4.267 10.757 12.504 1.00 93.62 97 LEU A C 1
ATOM 780 O O . LEU A 1 97 ? -3.325 10.944 11.732 1.00 93.62 97 LEU A O 1
ATOM 784 N N . ALA A 1 98 ? -5.491 11.231 12.258 1.00 93.56 98 ALA A N 1
ATOM 785 C CA . ALA A 1 98 ? -5.814 12.011 11.065 1.00 93.56 98 ALA A CA 1
ATOM 786 C C . ALA A 1 98 ? -5.060 13.349 11.025 1.00 93.56 98 ALA A C 1
ATOM 788 O O . ALA A 1 98 ? -4.469 13.687 9.997 1.00 93.56 98 ALA A O 1
ATOM 789 N N . ILE A 1 99 ? -4.995 14.069 12.147 1.00 94.69 99 ILE A N 1
ATOM 790 C CA . ILE A 1 99 ? -4.248 15.329 12.258 1.00 94.69 99 ILE A CA 1
ATOM 791 C C . ILE A 1 99 ? -2.755 15.084 12.042 1.00 94.69 99 ILE A C 1
ATOM 793 O O . ILE A 1 99 ? -2.154 15.757 11.212 1.00 94.69 99 ILE A O 1
ATOM 797 N N . VAL A 1 100 ? -2.165 14.094 12.719 1.00 94.06 100 VAL A N 1
ATOM 798 C CA . VAL A 1 100 ? -0.737 13.765 12.581 1.00 94.06 100 VAL A CA 1
ATOM 799 C C . VAL A 1 100 ? -0.394 13.410 11.135 1.00 94.06 100 VAL A C 1
ATOM 801 O O . VAL A 1 100 ? 0.582 13.931 10.601 1.00 94.06 100 VAL A O 1
ATOM 804 N N . SER A 1 101 ? -1.214 12.592 10.466 1.00 91.25 101 SER A N 1
ATOM 805 C CA . SER A 1 101 ? -0.994 12.260 9.050 1.00 91.25 101 SER A CA 1
ATOM 806 C C . SER A 1 101 ? -1.114 13.481 8.127 1.00 91.25 101 SER A C 1
ATOM 808 O O . SER A 1 101 ? -0.292 13.652 7.231 1.00 91.25 101 SER A O 1
ATOM 810 N N . SER A 1 102 ? -2.072 14.376 8.389 1.00 90.31 102 SER A N 1
ATOM 811 C CA . SER A 1 102 ? -2.269 15.606 7.609 1.00 90.31 102 SER A CA 1
ATOM 812 C C . SER A 1 102 ? -1.099 16.576 7.786 1.00 90.31 102 SER A C 1
ATOM 814 O O . SER A 1 102 ? -0.560 17.089 6.809 1.00 90.31 102 SER A O 1
ATOM 816 N N . VAL A 1 103 ? -0.651 16.773 9.027 1.00 91.94 103 VAL A N 1
ATOM 817 C CA . VAL A 1 103 ? 0.516 17.600 9.359 1.00 91.94 103 VAL A CA 1
ATOM 818 C C . VAL A 1 103 ? 1.790 17.010 8.753 1.00 91.94 103 VAL A C 1
ATOM 820 O O . VAL A 1 103 ? 2.606 17.757 8.219 1.00 91.94 103 VAL A O 1
ATOM 823 N N . GLY A 1 104 ? 1.961 15.687 8.789 1.00 87.75 104 GLY A N 1
ATOM 824 C CA . GLY A 1 104 ? 3.107 15.008 8.184 1.00 87.75 104 GLY A CA 1
ATOM 825 C C . GLY A 1 104 ? 3.200 15.243 6.674 1.00 87.75 104 GLY A C 1
ATOM 826 O O . GLY A 1 104 ? 4.261 15.622 6.187 1.00 87.75 104 GLY A O 1
ATOM 827 N N . ILE A 1 1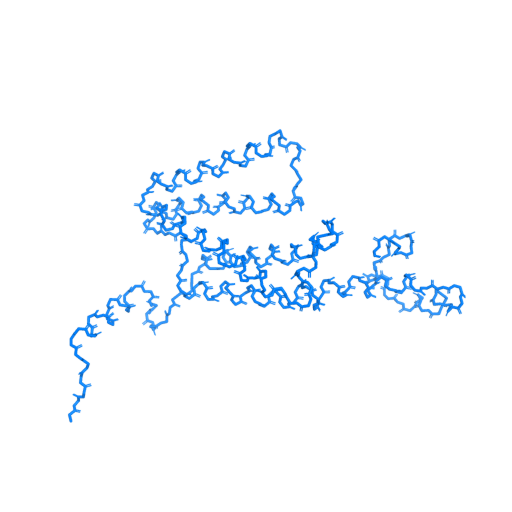05 ? 2.083 15.099 5.951 1.00 86.69 105 ILE A N 1
ATOM 828 C CA . ILE A 1 105 ? 2.011 15.356 4.502 1.00 86.69 105 ILE A CA 1
ATOM 829 C C . ILE A 1 105 ? 2.335 16.812 4.181 1.00 86.69 105 ILE A C 1
ATOM 831 O O . ILE A 1 105 ? 3.128 17.078 3.282 1.00 86.69 105 ILE A O 1
ATOM 835 N N . VAL A 1 106 ? 1.744 17.754 4.921 1.00 87.50 106 VAL A N 1
ATOM 836 C CA . VAL A 1 106 ? 1.977 19.183 4.687 1.00 87.50 106 VAL A CA 1
ATOM 837 C C . VAL A 1 106 ? 3.443 19.531 4.927 1.00 87.50 106 VAL A C 1
ATOM 839 O O . VAL A 1 106 ? 4.036 20.171 4.074 1.00 87.50 106 VAL A O 1
ATOM 842 N N . ASN A 1 107 ? 4.057 19.070 6.020 1.00 86.88 107 ASN A N 1
ATOM 843 C CA . ASN A 1 107 ? 5.474 19.346 6.283 1.00 86.88 107 ASN A CA 1
ATOM 844 C C . ASN A 1 107 ? 6.405 18.704 5.249 1.00 86.88 107 ASN A C 1
ATOM 846 O O . ASN A 1 107 ? 7.368 19.336 4.828 1.00 86.88 107 ASN A O 1
ATOM 850 N N . ALA A 1 108 ? 6.127 17.466 4.833 1.00 82.94 108 ALA A N 1
ATOM 851 C CA . ALA A 1 108 ? 6.946 16.771 3.842 1.00 82.94 108 ALA A CA 1
ATOM 852 C C . ALA A 1 108 ? 6.817 17.381 2.437 1.00 82.94 108 ALA A C 1
ATOM 854 O O . ALA A 1 108 ? 7.760 17.331 1.654 1.00 82.94 108 ALA A O 1
ATOM 855 N N . GLY A 1 109 ? 5.647 17.937 2.119 1.00 79.38 109 GLY A N 1
ATOM 856 C CA . GLY A 1 109 ? 5.326 18.489 0.809 1.00 79.38 109 GLY A CA 1
ATOM 857 C C . GLY A 1 109 ? 5.391 20.006 0.716 1.00 79.38 109 GLY A C 1
ATOM 858 O O . GLY A 1 109 ? 4.962 20.534 -0.300 1.00 79.38 109 GLY A O 1
ATOM 859 N N . TRP A 1 110 ? 5.837 20.734 1.743 1.00 79.38 110 TRP A N 1
ATOM 860 C CA . TRP A 1 110 ? 5.853 22.197 1.705 1.00 79.38 110 TRP A CA 1
ATOM 861 C C . TRP A 1 110 ? 7.174 22.741 1.138 1.00 79.38 110 TRP A C 1
ATOM 863 O O . TRP A 1 110 ? 8.234 22.409 1.671 1.00 79.38 110 TRP A O 1
ATOM 873 N N . PRO A 1 111 ? 7.147 23.648 0.140 1.00 81.81 111 PRO A N 1
ATOM 874 C CA . PRO A 1 111 ? 5.981 24.135 -0.608 1.00 81.81 111 PRO A CA 1
ATOM 875 C C . PRO A 1 111 ? 5.471 23.112 -1.642 1.00 81.81 111 PRO A C 1
ATOM 877 O O . PRO A 1 111 ? 6.266 22.495 -2.339 1.00 81.81 111 PRO A O 1
ATOM 880 N N . LEU A 1 112 ? 4.141 23.007 -1.809 1.00 71.25 112 LEU A N 1
ATOM 881 C CA . LEU A 1 112 ? 3.438 21.964 -2.601 1.00 71.25 112 LEU A CA 1
ATOM 882 C C . LEU A 1 112 ? 3.874 21.833 -4.072 1.00 71.25 112 LEU A C 1
ATOM 884 O O . LEU A 1 112 ? 3.505 20.879 -4.748 1.00 71.25 112 LEU A O 1
ATOM 888 N N . GLN A 1 113 ? 4.647 22.791 -4.574 1.00 75.62 113 GLN A N 1
ATOM 889 C CA . GLN A 1 113 ? 5.205 22.817 -5.924 1.00 75.62 113 GLN A CA 1
ATOM 890 C C . GLN A 1 113 ? 6.359 21.821 -6.109 1.00 75.62 113 GLN A C 1
ATOM 892 O O . GLN A 1 113 ? 6.693 21.490 -7.241 1.00 75.62 113 GLN A O 1
ATOM 897 N N . THR A 1 114 ? 6.968 21.343 -5.021 1.00 76.12 114 THR A N 1
ATOM 898 C CA . THR A 1 114 ? 8.057 20.355 -5.056 1.00 76.12 114 THR A CA 1
ATOM 899 C C . THR A 1 114 ? 7.558 18.912 -4.972 1.00 76.12 114 THR A C 1
ATOM 901 O O . THR A 1 114 ? 8.364 17.984 -5.027 1.00 76.12 114 THR A O 1
ATOM 904 N N . LEU A 1 115 ? 6.243 18.705 -4.834 1.00 77.38 115 LEU A N 1
ATOM 905 C CA . LEU A 1 115 ? 5.660 17.373 -4.732 1.00 77.38 115 LEU A CA 1
ATOM 906 C C . LEU A 1 115 ? 5.700 16.653 -6.078 1.00 77.38 115 LEU A C 1
ATOM 908 O O . LEU A 1 115 ? 4.948 16.965 -7.001 1.00 77.38 115 LEU A O 1
ATOM 912 N N . ASP A 1 116 ? 6.539 15.627 -6.146 1.00 82.50 116 ASP A N 1
ATOM 913 C CA . ASP A 1 116 ? 6.516 14.664 -7.234 1.00 82.50 116 ASP A CA 1
ATOM 914 C C . ASP A 1 116 ? 5.415 13.620 -6.996 1.00 82.50 116 ASP A C 1
ATOM 916 O O . ASP A 1 116 ? 5.547 12.712 -6.166 1.00 82.50 116 ASP A O 1
ATOM 920 N N . PHE A 1 117 ? 4.319 13.744 -7.746 1.00 80.25 117 PHE A N 1
ATOM 921 C CA . PHE A 1 117 ? 3.196 12.805 -7.709 1.00 80.25 117 PHE A CA 1
ATOM 922 C C . PHE A 1 117 ? 3.553 11.405 -8.223 1.00 80.25 117 PHE A C 1
ATOM 924 O O . PHE A 1 117 ? 2.842 10.455 -7.901 1.00 80.25 117 PHE A O 1
ATOM 931 N N . ALA A 1 118 ? 4.633 11.259 -8.997 1.00 79.75 118 ALA A N 1
ATOM 932 C CA . ALA A 1 118 ? 5.114 9.954 -9.440 1.00 79.75 118 ALA A CA 1
ATOM 933 C C . ALA A 1 118 ? 5.914 9.227 -8.347 1.00 79.75 118 ALA A C 1
ATOM 935 O O . ALA A 1 118 ? 6.158 8.023 -8.457 1.00 79.75 118 ALA A O 1
ATOM 936 N N . SER A 1 119 ? 6.304 9.925 -7.276 1.00 83.25 119 SER A N 1
ATOM 937 C CA . SER A 1 119 ? 7.084 9.316 -6.207 1.00 83.25 119 SER A CA 1
ATOM 938 C C . SER A 1 119 ? 6.243 8.309 -5.396 1.00 83.25 119 SER A C 1
ATOM 940 O O . SER A 1 119 ? 5.145 8.631 -4.919 1.00 83.25 119 SER A O 1
ATOM 942 N N . PRO A 1 120 ? 6.757 7.089 -5.144 1.00 82.62 120 PRO A N 1
ATOM 943 C CA . PRO A 1 120 ? 6.060 6.106 -4.312 1.00 82.62 120 PRO A CA 1
ATOM 944 C C . PRO A 1 120 ? 5.776 6.624 -2.893 1.00 82.62 120 PRO A C 1
ATOM 946 O O . PRO A 1 120 ? 4.741 6.318 -2.303 1.00 82.62 120 PRO A O 1
ATOM 949 N N . ALA A 1 121 ? 6.663 7.459 -2.344 1.00 83.62 121 ALA A N 1
ATOM 950 C CA . ALA A 1 121 ? 6.490 8.039 -1.015 1.00 83.62 121 ALA A CA 1
ATOM 951 C C . ALA A 1 121 ? 5.219 8.902 -0.913 1.00 83.62 121 ALA A C 1
ATOM 953 O O . ALA A 1 121 ? 4.483 8.791 0.070 1.00 83.62 121 ALA A O 1
ATOM 954 N N . VAL A 1 122 ? 4.922 9.708 -1.938 1.00 87.56 122 VAL A N 1
ATOM 955 C CA . VAL A 1 122 ? 3.705 10.531 -1.983 1.00 87.56 122 VAL A CA 1
ATOM 956 C C . VAL A 1 122 ? 2.461 9.654 -2.110 1.00 87.56 122 VAL A C 1
ATOM 958 O O . VAL A 1 122 ? 1.492 9.877 -1.384 1.00 87.56 122 VAL A O 1
ATOM 961 N N . ALA A 1 123 ? 2.495 8.609 -2.942 1.00 89.12 123 ALA A N 1
ATOM 962 C CA . ALA A 1 123 ? 1.381 7.665 -3.067 1.00 89.12 123 ALA A CA 1
ATOM 963 C C . ALA A 1 123 ? 1.052 6.971 -1.730 1.00 89.12 123 ALA A C 1
ATOM 965 O O . ALA A 1 123 ? -0.113 6.919 -1.326 1.00 89.12 123 ALA A O 1
ATOM 966 N N . LEU A 1 124 ? 2.076 6.497 -1.009 1.00 89.00 124 LEU A N 1
ATOM 967 C CA . LEU A 1 124 ? 1.920 5.931 0.333 1.00 89.00 124 LEU A CA 1
ATOM 968 C C . LEU A 1 124 ? 1.372 6.965 1.317 1.00 89.00 124 LEU A C 1
ATOM 970 O O . LEU A 1 124 ? 0.432 6.675 2.053 1.00 89.00 124 LEU A O 1
ATOM 974 N N . GLY A 1 125 ? 1.914 8.181 1.302 1.00 90.25 125 GLY A N 1
ATOM 975 C CA . GLY A 1 125 ? 1.459 9.267 2.159 1.00 90.25 125 GLY A CA 1
ATOM 976 C C . GLY A 1 125 ? -0.023 9.609 1.965 1.00 90.25 125 GLY A C 1
ATOM 977 O O . GLY A 1 125 ? -0.771 9.697 2.942 1.00 90.25 125 GLY A O 1
ATOM 978 N N . ILE A 1 126 ? -0.470 9.743 0.714 1.00 90.94 126 ILE A N 1
ATOM 979 C CA . ILE A 1 126 ? -1.874 10.014 0.375 1.00 90.94 126 ILE A CA 1
ATOM 980 C C . ILE A 1 126 ? -2.767 8.868 0.853 1.00 90.94 126 ILE A C 1
ATOM 982 O O . ILE A 1 126 ? -3.794 9.115 1.486 1.00 90.94 126 ILE A O 1
ATOM 986 N N . PHE A 1 127 ? -2.375 7.615 0.611 1.00 92.94 127 PHE A N 1
ATOM 987 C CA . PHE A 1 127 ? -3.134 6.458 1.083 1.00 92.94 127 PHE A CA 1
ATOM 988 C C . PHE A 1 127 ? -3.275 6.425 2.607 1.00 92.94 127 PHE A C 1
ATOM 990 O O . PHE A 1 127 ? -4.365 6.149 3.115 1.00 92.94 127 PHE A O 1
ATOM 997 N N . LEU A 1 128 ? -2.201 6.726 3.344 1.00 92.38 128 LEU A N 1
ATOM 998 C CA . LEU A 1 128 ? -2.230 6.794 4.804 1.00 92.38 128 LEU A CA 1
ATOM 999 C C . LEU A 1 128 ? -3.159 7.906 5.294 1.00 92.38 128 LEU A C 1
ATOM 1001 O O . LEU A 1 128 ? -3.981 7.660 6.175 1.00 92.38 128 LEU A O 1
ATOM 1005 N N . LEU A 1 129 ? -3.084 9.095 4.691 1.00 93.31 129 LEU A N 1
ATOM 1006 C CA . LEU A 1 129 ? -3.961 10.220 5.014 1.00 93.31 129 LEU A CA 1
ATOM 1007 C C . LEU A 1 129 ? -5.431 9.855 4.785 1.00 93.31 129 LEU A C 1
ATOM 1009 O O . LEU A 1 129 ? -6.255 10.005 5.689 1.00 93.31 129 LEU A O 1
ATOM 1013 N N . VAL A 1 130 ? -5.756 9.320 3.606 1.00 94.94 130 VAL A N 1
ATOM 1014 C CA . VAL A 1 130 ? -7.124 8.905 3.267 1.00 94.94 130 VAL A CA 1
ATOM 1015 C C . VAL A 1 130 ? -7.603 7.816 4.225 1.00 94.94 130 VAL A C 1
ATOM 1017 O O . VAL A 1 130 ? -8.709 7.909 4.751 1.00 94.94 130 VAL A O 1
ATOM 1020 N N . SER A 1 131 ? -6.769 6.821 4.529 1.00 94.44 131 SER A N 1
ATOM 1021 C CA . SER A 1 131 ? -7.130 5.729 5.440 1.00 94.44 131 SER A CA 1
ATOM 1022 C C . SER A 1 131 ? -7.344 6.209 6.880 1.00 94.44 131 SER A C 1
ATOM 1024 O O . SER A 1 131 ? -8.271 5.747 7.543 1.00 94.44 131 SER A O 1
ATOM 1026 N N . CYS A 1 132 ? -6.566 7.183 7.363 1.00 93.81 132 CYS A N 1
ATOM 1027 C CA . CYS A 1 132 ? -6.791 7.805 8.669 1.00 93.81 132 CYS A CA 1
ATOM 1028 C C . CYS A 1 132 ? -8.134 8.549 8.726 1.00 93.81 132 CYS A C 1
ATOM 1030 O O . CYS A 1 132 ? -8.889 8.373 9.683 1.00 93.81 132 CYS A O 1
ATOM 1032 N N . TRP A 1 133 ? -8.474 9.323 7.693 1.00 94.69 133 TRP A N 1
ATOM 1033 C CA . TRP A 1 133 ? -9.763 10.019 7.610 1.00 94.69 133 TRP A CA 1
ATOM 1034 C C . TRP A 1 133 ? -10.948 9.058 7.457 1.00 94.69 133 TRP A C 1
ATOM 1036 O O . TRP A 1 133 ? -11.975 9.230 8.117 1.00 94.69 133 TRP A O 1
ATOM 1046 N N . LEU A 1 134 ? -10.795 7.992 6.667 1.00 94.25 134 LEU A N 1
ATOM 1047 C CA . LEU A 1 134 ? -11.780 6.913 6.586 1.00 94.25 134 LEU A CA 1
ATOM 1048 C C . LEU A 1 134 ? -11.955 6.213 7.938 1.00 94.25 134 LEU A C 1
ATOM 1050 O O . LEU A 1 134 ? -13.081 5.889 8.309 1.00 94.25 134 LEU A O 1
ATOM 1054 N N . ASN A 1 135 ? -10.880 6.028 8.709 1.00 93.75 135 ASN A N 1
ATOM 1055 C CA . ASN A 1 135 ? -10.968 5.460 10.050 1.00 93.75 135 ASN A CA 1
ATOM 1056 C C . ASN A 1 135 ? -11.688 6.398 11.036 1.00 93.75 135 ASN A C 1
ATOM 1058 O O . ASN A 1 135 ? -12.454 5.915 11.869 1.00 93.75 135 ASN A O 1
ATOM 1062 N N . VAL A 1 136 ? -11.525 7.722 10.924 1.00 93.50 136 VAL A N 1
ATOM 1063 C CA . VAL A 1 136 ? -12.331 8.701 11.685 1.00 93.50 136 VAL A CA 1
ATOM 1064 C C . VAL A 1 136 ? -13.812 8.560 11.335 1.00 93.50 136 VAL A C 1
ATOM 1066 O O . VAL A 1 136 ? -14.642 8.411 12.231 1.00 93.50 136 VAL A O 1
ATOM 1069 N N . ALA A 1 137 ? -14.145 8.534 10.042 1.00 93.06 137 ALA A N 1
ATOM 1070 C CA . ALA A 1 137 ? -15.521 8.361 9.578 1.00 93.06 137 ALA A CA 1
ATOM 1071 C C . ALA A 1 137 ? -16.124 7.015 10.021 1.00 93.06 137 ALA A C 1
ATOM 1073 O O . ALA A 1 137 ? -17.292 6.954 10.405 1.00 93.06 137 ALA A O 1
ATOM 1074 N N . ALA A 1 138 ? -15.328 5.944 10.021 1.00 89.75 138 ALA A N 1
ATOM 1075 C CA . ALA A 1 138 ? -15.727 4.638 10.534 1.00 89.75 138 ALA A CA 1
ATOM 1076 C C . ALA A 1 138 ? -15.988 4.683 12.047 1.00 89.75 138 ALA A C 1
ATOM 1078 O O . ALA A 1 138 ? -17.016 4.174 12.497 1.00 89.75 138 ALA A O 1
ATOM 1079 N N . THR A 1 139 ? -15.115 5.352 12.808 1.00 89.81 139 THR A N 1
ATOM 1080 C CA . THR A 1 139 ? -15.225 5.496 14.271 1.00 89.81 139 THR A CA 1
ATOM 1081 C C . THR A 1 139 ? -16.473 6.292 14.659 1.00 89.81 139 THR A C 1
ATOM 1083 O O . THR A 1 139 ? -17.163 5.921 15.604 1.00 89.81 139 THR A O 1
ATOM 1086 N N . LEU A 1 140 ? -16.840 7.322 13.883 1.00 89.69 140 LEU A N 1
ATOM 1087 C CA . LEU A 1 140 ? -18.105 8.056 14.053 1.00 89.69 140 LEU A CA 1
ATOM 1088 C C . LEU A 1 140 ? -19.342 7.158 13.906 1.00 89.69 140 LEU A C 1
ATOM 1090 O O . LEU A 1 140 ? -20.368 7.413 14.528 1.00 89.69 140 LEU A O 1
ATOM 1094 N N . ARG A 1 141 ? -19.245 6.101 13.095 1.00 88.94 141 ARG A N 1
ATOM 1095 C CA . ARG A 1 141 ? -20.309 5.111 12.880 1.00 88.94 141 ARG A CA 1
ATOM 1096 C C . ARG A 1 141 ? -20.227 3.925 13.851 1.00 88.94 141 ARG A C 1
ATOM 1098 O O . ARG A 1 141 ? -20.942 2.948 13.661 1.00 88.94 141 ARG A O 1
ATOM 1105 N N . GLY A 1 142 ? -19.340 3.973 14.851 1.00 82.62 142 GLY A N 1
ATOM 1106 C CA . GLY A 1 142 ? -19.102 2.868 15.789 1.00 82.62 142 GLY A CA 1
ATOM 1107 C C . GLY A 1 142 ? -18.359 1.674 15.177 1.00 82.62 142 GLY A C 1
ATOM 1108 O O . GLY A 1 142 ? -18.434 0.565 15.695 1.00 82.62 142 GLY A O 1
ATOM 1109 N N . THR A 1 143 ? -17.653 1.879 14.063 1.00 85.75 143 THR A N 1
ATOM 1110 C CA . THR A 1 143 ? -16.886 0.847 13.345 1.00 85.75 143 THR A CA 1
ATOM 1111 C C . THR A 1 143 ? -15.404 1.231 13.243 1.00 85.75 143 THR A C 1
ATOM 1113 O O . THR A 1 143 ? -14.990 2.280 13.723 1.00 85.75 143 THR A O 1
ATOM 1116 N N . SER A 1 144 ? -14.572 0.387 12.629 1.00 88.31 144 SER A N 1
ATOM 1117 C CA . SER A 1 144 ? -13.131 0.635 12.476 1.00 88.31 144 SER A CA 1
ATOM 1118 C C . SER A 1 144 ? -12.646 0.222 11.093 1.00 88.31 144 SER A C 1
ATOM 1120 O O . SER A 1 144 ? -13.186 -0.713 10.505 1.00 88.31 144 SER A O 1
ATOM 1122 N N . LEU A 1 145 ? -11.591 0.864 10.594 1.00 88.38 145 LEU A N 1
ATOM 1123 C CA . LEU A 1 145 ? -10.874 0.409 9.402 1.00 88.38 145 LEU A CA 1
ATOM 1124 C C . LEU A 1 145 ? -9.881 -0.734 9.694 1.00 88.38 145 LEU A C 1
ATOM 1126 O O . LEU A 1 145 ? -9.203 -1.210 8.788 1.00 88.38 145 LEU A O 1
ATOM 1130 N N . ALA A 1 146 ? -9.797 -1.181 10.949 1.00 89.69 146 ALA A N 1
ATOM 1131 C CA . ALA A 1 146 ? -9.018 -2.342 11.347 1.00 89.69 146 ALA A CA 1
ATOM 1132 C C . ALA A 1 146 ? -9.477 -3.619 10.628 1.00 89.69 146 ALA A C 1
ATOM 1134 O O . ALA A 1 146 ? -10.674 -3.893 10.526 1.00 89.69 146 ALA A O 1
ATOM 1135 N N . LEU A 1 147 ? -8.498 -4.405 10.185 1.00 88.62 147 LEU A N 1
ATOM 1136 C CA . LEU A 1 147 ? -8.693 -5.654 9.462 1.00 88.62 147 LEU A CA 1
ATOM 1137 C C . LEU A 1 147 ? -8.903 -6.841 10.406 1.00 88.62 147 LEU A C 1
ATOM 1139 O O . LEU A 1 147 ? -8.190 -7.013 11.410 1.00 88.62 147 LEU A O 1
ATOM 1143 N N . ASN A 1 148 ? -9.837 -7.698 10.006 1.00 85.88 148 ASN A N 1
ATOM 1144 C CA . ASN A 1 148 ? -10.143 -8.980 10.634 1.00 85.88 148 ASN A CA 1
ATOM 1145 C C . ASN A 1 148 ? -9.234 -10.099 10.107 1.00 85.88 148 ASN A C 1
ATOM 1147 O O . ASN A 1 148 ? -8.419 -9.890 9.212 1.00 85.88 148 ASN A O 1
ATOM 1151 N N . ARG A 1 149 ? -9.356 -11.311 10.666 1.00 84.31 149 ARG A N 1
ATOM 1152 C CA . ARG A 1 149 ? -8.487 -12.446 10.302 1.00 84.31 149 ARG A CA 1
ATOM 1153 C C . ARG A 1 149 ? -8.627 -12.833 8.826 1.00 84.31 149 ARG A C 1
ATOM 1155 O O . ARG A 1 149 ? -7.616 -12.883 8.136 1.00 84.31 149 ARG A O 1
ATOM 1162 N N . SER A 1 150 ? -9.846 -13.037 8.336 1.00 86.25 150 SER A N 1
ATOM 1163 C CA . SER A 1 150 ? -10.145 -13.265 6.911 1.00 86.25 150 SER A CA 1
ATOM 1164 C C . SER A 1 150 ? -9.607 -12.171 6.000 1.00 86.25 150 SER A C 1
ATOM 1166 O O . SER A 1 150 ? -9.023 -12.477 4.968 1.00 86.25 150 SER A O 1
ATOM 1168 N N . GLU A 1 151 ? -9.759 -10.903 6.373 1.00 89.50 151 GLU A N 1
ATOM 1169 C CA . GLU A 1 151 ? -9.290 -9.786 5.548 1.00 89.50 151 GLU A CA 1
ATOM 1170 C C . GLU A 1 151 ? -7.763 -9.690 5.526 1.00 89.50 151 GLU A C 1
ATOM 1172 O O . GLU A 1 151 ? -7.184 -9.390 4.488 1.00 89.50 151 GLU A O 1
ATOM 1177 N N . LEU A 1 152 ? -7.093 -9.999 6.641 1.00 89.38 152 LEU A N 1
ATOM 1178 C CA . LEU A 1 152 ? -5.637 -10.132 6.675 1.00 89.38 152 LEU A CA 1
ATOM 1179 C C . LEU A 1 152 ? -5.171 -11.267 5.760 1.00 89.38 152 LEU A C 1
ATOM 1181 O O . LEU A 1 152 ? -4.226 -11.078 5.001 1.00 89.38 152 LEU A O 1
ATOM 1185 N N . VAL A 1 153 ? -5.846 -12.420 5.786 1.00 88.69 153 VAL A N 1
ATOM 1186 C CA . VAL A 1 153 ? -5.545 -13.536 4.876 1.00 88.69 153 VAL A CA 1
ATOM 1187 C C . VAL A 1 153 ? -5.798 -13.142 3.420 1.00 88.69 153 VAL A C 1
ATOM 1189 O O . VAL A 1 153 ? -4.979 -13.464 2.565 1.00 88.69 153 VAL A O 1
ATOM 1192 N N . LEU A 1 154 ? -6.876 -12.403 3.133 1.00 91.00 154 LEU A N 1
ATOM 1193 C CA . LEU A 1 154 ? -7.157 -11.869 1.799 1.00 91.00 154 LEU A CA 1
ATOM 1194 C C . LEU A 1 154 ? -6.014 -10.972 1.325 1.00 91.00 154 LEU A C 1
ATOM 1196 O O . LEU A 1 154 ? -5.451 -11.217 0.262 1.00 91.00 154 LEU A O 1
ATOM 1200 N N . VAL A 1 155 ? -5.663 -9.947 2.106 1.00 91.50 155 VAL A N 1
ATOM 1201 C CA . VAL A 1 155 ? -4.602 -9.008 1.727 1.00 91.50 155 VAL A CA 1
ATOM 1202 C C . VAL A 1 155 ? -3.272 -9.741 1.569 1.00 91.50 155 VAL A C 1
ATOM 1204 O O . VAL A 1 155 ? -2.543 -9.481 0.617 1.00 91.50 155 VAL A O 1
ATOM 1207 N N . TYR A 1 156 ? -2.976 -10.704 2.443 1.00 88.88 156 TYR A N 1
ATOM 1208 C CA . TYR A 1 156 ? -1.797 -11.552 2.310 1.00 88.88 156 TYR A CA 1
ATOM 1209 C C . TYR A 1 156 ? -1.795 -12.338 0.994 1.00 88.88 156 TYR A C 1
ATOM 1211 O O . TYR A 1 156 ? -0.799 -12.319 0.276 1.00 88.88 156 TYR A O 1
ATOM 1219 N N . ALA A 1 157 ? -2.911 -12.979 0.640 1.00 89.88 157 ALA A N 1
ATOM 1220 C CA . ALA A 1 157 ? -3.041 -13.721 -0.609 1.00 89.88 157 ALA A CA 1
ATOM 1221 C C . ALA A 1 157 ? -2.878 -12.809 -1.836 1.00 89.88 157 ALA A C 1
ATOM 1223 O O . ALA A 1 157 ? -2.155 -13.162 -2.765 1.00 89.88 157 ALA A O 1
ATOM 1224 N N . MET A 1 158 ? -3.482 -11.615 -1.821 1.00 92.06 158 MET A N 1
ATOM 1225 C CA . MET A 1 158 ? -3.307 -10.613 -2.879 1.00 92.06 158 MET A CA 1
ATOM 1226 C C . MET A 1 158 ? -1.832 -10.225 -3.037 1.00 92.06 158 MET A C 1
ATOM 1228 O O . MET A 1 158 ? -1.304 -10.248 -4.147 1.00 92.06 158 MET A O 1
ATOM 1232 N N . LEU A 1 159 ? -1.148 -9.943 -1.924 1.00 88.19 159 LEU A N 1
ATOM 1233 C CA . LEU A 1 159 ? 0.270 -9.594 -1.933 1.00 88.19 159 LEU A CA 1
ATOM 1234 C C . LEU A 1 159 ? 1.157 -10.739 -2.414 1.00 88.19 159 LEU A C 1
ATOM 1236 O O . LEU A 1 159 ? 2.093 -10.479 -3.159 1.00 88.19 159 LEU A O 1
ATOM 1240 N N . LEU A 1 160 ? 0.864 -11.989 -2.045 1.00 85.69 160 LEU A N 1
ATOM 1241 C CA . LEU A 1 160 ? 1.598 -13.153 -2.548 1.00 85.69 160 LEU A CA 1
ATOM 1242 C C . LEU A 1 160 ? 1.451 -13.314 -4.065 1.00 85.69 160 LEU A C 1
ATOM 1244 O O . LEU A 1 160 ? 2.446 -13.549 -4.748 1.00 85.69 160 LEU A O 1
ATOM 1248 N N . ILE A 1 161 ? 0.234 -13.158 -4.595 1.00 86.94 161 ILE A N 1
ATOM 1249 C CA . ILE A 1 161 ? -0.031 -13.249 -6.038 1.00 86.94 161 ILE A CA 1
ATOM 1250 C C . ILE A 1 161 ? 0.738 -12.156 -6.786 1.00 86.94 161 ILE A C 1
ATOM 1252 O O . ILE A 1 161 ? 1.443 -12.435 -7.753 1.00 86.94 161 ILE A O 1
ATOM 1256 N N . VAL A 1 162 ? 0.652 -10.912 -6.317 1.00 85.94 162 VAL A N 1
ATOM 1257 C CA . VAL A 1 162 ? 1.330 -9.767 -6.942 1.00 85.94 162 VAL A CA 1
ATOM 1258 C C . VAL A 1 162 ? 2.846 -9.893 -6.840 1.00 85.94 162 VAL A C 1
ATOM 1260 O O . VAL A 1 162 ? 3.548 -9.654 -7.818 1.00 85.94 162 VAL A O 1
ATOM 1263 N N . SER A 1 163 ? 3.346 -10.331 -5.684 1.00 79.88 163 SER A N 1
ATOM 1264 C CA . SER A 1 163 ? 4.762 -10.624 -5.448 1.00 79.88 163 SER A CA 1
ATOM 1265 C C . SER A 1 163 ? 5.329 -11.631 -6.447 1.00 79.88 163 SER A C 1
ATOM 1267 O O . SER A 1 163 ? 6.500 -11.527 -6.809 1.00 79.88 163 SER A O 1
ATOM 1269 N N . ALA A 1 164 ? 4.527 -12.619 -6.856 1.00 78.38 164 ALA A N 1
ATOM 1270 C CA . ALA A 1 164 ? 4.929 -13.634 -7.823 1.00 78.38 164 ALA A CA 1
ATOM 1271 C C . ALA A 1 164 ? 4.842 -13.137 -9.278 1.00 78.38 164 ALA A C 1
ATOM 1273 O O . ALA A 1 164 ? 5.659 -13.530 -10.106 1.00 78.38 164 ALA A O 1
ATOM 1274 N N . LEU A 1 165 ? 3.863 -12.285 -9.600 1.00 79.06 165 LEU A N 1
ATOM 1275 C CA . LEU A 1 165 ? 3.607 -11.842 -10.975 1.00 79.06 165 LEU A CA 1
ATOM 1276 C C . LEU A 1 165 ? 4.419 -10.607 -11.387 1.00 79.06 165 LEU A C 1
ATOM 1278 O O . LEU A 1 165 ? 4.929 -10.559 -12.500 1.00 79.06 165 LEU A O 1
ATOM 1282 N N . CYS A 1 166 ? 4.525 -9.592 -10.528 1.00 73.19 166 CYS A N 1
ATOM 1283 C CA . CYS A 1 166 ? 4.969 -8.253 -10.934 1.00 73.19 166 CYS A CA 1
ATOM 1284 C C . CYS A 1 166 ? 6.484 -8.010 -10.842 1.00 73.19 166 CYS A C 1
ATOM 1286 O O . CYS A 1 166 ? 6.935 -6.937 -11.237 1.00 73.19 166 CYS A O 1
ATOM 1288 N N . THR A 1 167 ? 7.265 -8.968 -10.343 1.00 67.94 167 THR A N 1
ATOM 1289 C CA . THR A 1 167 ? 8.736 -8.894 -10.271 1.00 67.94 167 THR A CA 1
ATOM 1290 C C . THR A 1 167 ? 9.355 -9.550 -11.510 1.00 67.94 167 THR A C 1
ATOM 1292 O O . THR A 1 167 ? 9.166 -9.056 -12.625 1.00 67.94 167 THR A O 1
ATOM 1295 N N . MET A 1 168 ? 10.031 -10.689 -11.346 1.00 66.12 168 MET A N 1
ATOM 1296 C CA . MET A 1 168 ? 10.692 -11.405 -12.433 1.00 66.12 168 MET A CA 1
ATOM 1297 C C . MET A 1 168 ? 9.720 -11.966 -13.470 1.00 66.12 168 MET A C 1
ATOM 1299 O O . MET A 1 168 ? 10.089 -12.091 -14.629 1.00 66.12 168 MET A O 1
ATOM 1303 N N . GLY A 1 169 ? 8.490 -12.313 -13.079 1.00 63.78 169 GLY A N 1
ATOM 1304 C CA . GLY A 1 169 ? 7.536 -12.974 -13.975 1.00 63.78 169 GLY A CA 1
ATOM 1305 C C . GLY A 1 169 ? 7.000 -12.093 -15.109 1.00 63.78 169 GLY A C 1
ATOM 1306 O O . GLY A 1 169 ? 6.563 -12.626 -16.126 1.00 63.78 169 GLY A O 1
ATOM 1307 N N . LEU A 1 170 ? 7.020 -10.764 -14.952 1.00 71.12 170 LEU A N 1
ATOM 1308 C CA . LEU A 1 170 ? 6.418 -9.843 -15.917 1.00 71.12 170 LEU A CA 1
ATOM 1309 C C . LEU A 1 170 ? 7.273 -8.590 -16.132 1.00 71.12 170 LEU A C 1
ATOM 1311 O O . LEU A 1 170 ? 7.819 -8.402 -17.214 1.00 71.12 170 LEU A O 1
ATOM 1315 N N . SER A 1 171 ? 7.399 -7.727 -15.123 1.00 69.50 171 SER A N 1
ATOM 1316 C CA . SER A 1 171 ? 7.911 -6.362 -15.314 1.00 69.50 171 SER A CA 1
ATOM 1317 C C . SER A 1 171 ? 9.393 -6.325 -15.687 1.00 69.50 171 SER A C 1
ATOM 1319 O O . SER A 1 171 ? 9.779 -5.562 -16.569 1.00 69.50 171 SER A O 1
ATOM 1321 N N . GLU A 1 172 ? 10.216 -7.173 -15.065 1.00 69.50 172 GLU A N 1
ATOM 1322 C CA . GLU A 1 172 ? 11.655 -7.232 -15.358 1.00 69.50 172 GLU A CA 1
ATOM 1323 C C . GLU A 1 172 ? 11.984 -7.961 -16.661 1.00 69.50 172 GLU A C 1
ATOM 1325 O O . GLU A 1 172 ? 13.047 -7.735 -17.225 1.00 69.50 172 GLU A O 1
ATOM 1330 N N . GLN A 1 173 ? 11.095 -8.825 -17.155 1.00 75.56 173 GLN A N 1
ATOM 1331 C CA . GLN A 1 173 ? 11.330 -9.569 -18.394 1.00 75.56 173 GLN A CA 1
ATOM 1332 C C . GLN A 1 173 ? 10.743 -8.862 -19.609 1.00 75.56 173 GLN A C 1
ATOM 1334 O O . GLN A 1 173 ? 11.405 -8.771 -20.639 1.00 75.56 173 GLN A O 1
ATOM 1339 N N . ILE A 1 174 ? 9.515 -8.345 -19.510 1.00 79.38 174 ILE A N 1
ATOM 1340 C CA . ILE A 1 174 ? 8.821 -7.773 -20.666 1.00 79.38 174 ILE A CA 1
ATOM 1341 C C . ILE A 1 174 ? 9.593 -6.588 -21.226 1.00 79.38 174 ILE A C 1
ATOM 1343 O O . ILE A 1 174 ? 9.777 -6.532 -22.439 1.00 79.38 174 ILE A O 1
ATOM 1347 N N . LEU A 1 175 ? 10.058 -5.669 -20.375 1.00 76.12 175 LEU A N 1
ATOM 1348 C CA . LEU A 1 175 ? 10.709 -4.452 -20.851 1.00 76.12 175 LEU A CA 1
ATOM 1349 C C . LEU A 1 175 ? 12.008 -4.755 -21.627 1.00 76.12 175 LEU A C 1
ATOM 1351 O O . LEU A 1 175 ? 12.092 -4.307 -22.768 1.00 76.12 175 LEU A O 1
ATOM 1355 N N . PRO A 1 176 ? 12.954 -5.580 -21.127 1.00 77.31 176 PRO A N 1
ATOM 1356 C CA . PRO A 1 176 ? 14.091 -6.030 -21.928 1.00 77.31 176 PRO A CA 1
ATOM 1357 C C . PRO A 1 176 ? 13.696 -6.846 -23.159 1.00 77.31 176 PRO A C 1
ATOM 1359 O O . PRO A 1 176 ? 14.323 -6.702 -24.197 1.00 77.31 176 PRO A O 1
ATOM 1362 N N . ILE A 1 177 ? 12.667 -7.699 -23.094 1.00 82.25 177 ILE A N 1
ATOM 1363 C CA . ILE A 1 177 ? 12.262 -8.533 -24.241 1.00 82.25 177 ILE A CA 1
ATOM 1364 C C . ILE A 1 177 ? 11.746 -7.673 -25.401 1.00 82.25 177 ILE A C 1
ATOM 1366 O O . ILE A 1 177 ? 12.103 -7.924 -26.554 1.00 82.25 177 ILE A O 1
ATOM 1370 N N . ILE A 1 178 ? 10.922 -6.658 -25.123 1.00 81.94 178 ILE A N 1
ATOM 1371 C CA . ILE A 1 178 ? 10.350 -5.801 -26.174 1.00 81.94 178 ILE A CA 1
ATOM 1372 C C . ILE A 1 178 ? 11.360 -4.787 -26.730 1.00 81.94 178 ILE A C 1
ATOM 1374 O O . ILE A 1 178 ? 11.166 -4.309 -27.847 1.00 81.94 178 ILE A O 1
ATOM 1378 N N . THR A 1 179 ? 12.438 -4.485 -25.997 1.00 81.62 179 THR A N 1
ATOM 1379 C CA . THR A 1 179 ? 13.530 -3.603 -26.449 1.00 81.62 179 THR A CA 1
ATOM 1380 C C . THR A 1 179 ? 14.744 -4.368 -26.998 1.00 81.62 179 THR A C 1
ATOM 1382 O O . THR A 1 179 ? 15.531 -3.808 -27.763 1.00 81.62 179 THR A O 1
ATOM 1385 N N . ALA A 1 180 ? 14.879 -5.665 -26.697 1.00 82.75 180 ALA A N 1
ATOM 1386 C CA . ALA A 1 180 ? 16.012 -6.514 -27.080 1.00 82.75 180 ALA A CA 1
ATOM 1387 C C . ALA A 1 180 ? 16.296 -6.493 -28.584 1.00 82.75 180 ALA A C 1
ATOM 1389 O O . ALA A 1 180 ? 17.454 -6.538 -28.998 1.00 82.75 180 ALA A O 1
ATOM 1390 N N . ILE A 1 181 ? 15.253 -6.406 -29.413 1.00 84.12 181 ILE A N 1
ATOM 1391 C CA . ILE A 1 181 ? 15.407 -6.372 -30.869 1.00 84.12 181 ILE A CA 1
ATOM 1392 C C . ILE A 1 181 ? 16.186 -5.139 -31.345 1.00 84.12 181 ILE A C 1
ATOM 1394 O O . ILE A 1 181 ? 16.905 -5.230 -32.336 1.00 84.12 181 ILE A O 1
ATOM 1398 N N . PHE A 1 182 ? 16.083 -4.014 -30.634 1.00 83.94 182 PHE A N 1
ATOM 1399 C CA . PHE A 1 182 ? 16.839 -2.796 -30.921 1.00 83.94 182 PHE A CA 1
ATOM 1400 C C . PHE A 1 182 ? 18.238 -2.859 -30.316 1.00 83.94 182 PHE A C 1
ATOM 1402 O O . PHE A 1 182 ? 19.204 -2.519 -30.994 1.00 83.94 182 PHE A O 1
ATOM 1409 N N . TYR A 1 183 ? 18.348 -3.356 -29.082 1.00 82.69 183 TYR A N 1
ATOM 1410 C CA . TYR A 1 183 ? 19.617 -3.442 -28.363 1.00 82.69 183 TYR A CA 1
ATOM 1411 C C . TYR A 1 183 ? 20.610 -4.417 -29.017 1.00 82.69 183 TYR A C 1
ATOM 1413 O O . TYR A 1 183 ? 21.788 -4.106 -29.180 1.00 82.69 183 TYR A O 1
ATOM 1421 N N . PHE A 1 184 ? 20.138 -5.599 -29.426 1.00 84.44 184 PHE A N 1
ATOM 1422 C CA . PHE A 1 184 ? 20.972 -6.635 -30.043 1.00 84.44 184 PHE A CA 1
ATOM 1423 C C . PHE A 1 184 ? 21.077 -6.511 -31.568 1.00 84.44 184 PHE A C 1
ATOM 1425 O O . PHE A 1 184 ? 21.819 -7.279 -32.185 1.00 84.44 184 PHE A O 1
ATOM 1432 N N . ALA A 1 185 ? 20.366 -5.575 -32.207 1.00 85.94 185 ALA A N 1
ATOM 1433 C CA . ALA A 1 185 ? 20.530 -5.327 -33.636 1.00 85.94 185 ALA A CA 1
ATOM 1434 C C . ALA A 1 185 ? 21.949 -4.820 -33.928 1.00 85.94 185 ALA A C 1
ATOM 1436 O O . ALA A 1 185 ? 22.409 -3.830 -33.362 1.00 85.94 185 ALA A O 1
ATOM 1437 N N . SER A 1 186 ? 22.642 -5.490 -34.846 1.00 85.44 186 SER A N 1
ATOM 1438 C CA . SER A 1 186 ? 23.998 -5.134 -35.247 1.00 85.44 186 SER A CA 1
ATOM 1439 C C . SER A 1 186 ? 24.140 -5.162 -36.768 1.00 85.44 186 SER A C 1
ATOM 1441 O O . SER A 1 186 ? 23.398 -5.877 -37.449 1.00 85.44 186 SER A O 1
ATOM 1443 N N . PRO A 1 187 ? 25.119 -4.437 -37.339 1.00 84.69 187 PRO A N 1
ATOM 1444 C CA . PRO A 1 187 ? 25.385 -4.513 -38.772 1.00 84.69 187 PRO A CA 1
ATOM 1445 C C . PRO A 1 187 ? 25.671 -5.943 -39.254 1.00 84.69 187 PRO A C 1
ATOM 1447 O O . PRO A 1 187 ? 25.390 -6.266 -40.396 1.00 84.69 187 PRO A O 1
ATOM 1450 N N . GLN A 1 188 ? 26.194 -6.820 -38.390 1.00 87.25 188 GLN A N 1
ATOM 1451 C CA . GLN A 1 188 ? 26.546 -8.199 -38.738 1.00 87.25 188 GLN A CA 1
ATOM 1452 C C . GLN A 1 188 ? 25.330 -9.132 -38.810 1.00 87.25 188 GLN A C 1
ATOM 1454 O O . GLN A 1 188 ? 25.338 -10.090 -39.584 1.00 87.25 188 GLN A O 1
ATOM 1459 N N . ASN A 1 189 ? 24.293 -8.891 -37.998 1.00 89.69 189 ASN A N 1
ATOM 1460 C CA . ASN A 1 189 ? 23.110 -9.754 -37.966 1.00 89.69 189 ASN A CA 1
ATOM 1461 C C . ASN A 1 189 ? 22.020 -9.332 -38.964 1.00 89.69 189 ASN A C 1
ATOM 1463 O O . ASN A 1 189 ? 21.144 -10.139 -39.282 1.00 89.69 189 ASN A O 1
ATOM 1467 N N . HIS A 1 190 ? 22.103 -8.109 -39.501 1.00 87.62 190 HIS A N 1
ATOM 1468 C CA . HIS A 1 190 ? 21.159 -7.542 -40.471 1.00 87.62 190 HIS A CA 1
ATOM 1469 C C . HIS A 1 190 ? 19.691 -7.580 -39.998 1.00 87.62 190 HIS A C 1
ATOM 1471 O O . HIS A 1 190 ? 18.760 -7.641 -40.805 1.00 87.62 190 HIS A O 1
ATOM 1477 N N . TRP A 1 191 ? 19.448 -7.568 -38.683 1.00 89.56 191 TRP A N 1
ATOM 1478 C CA . TRP A 1 191 ? 18.093 -7.659 -38.126 1.00 89.56 191 TRP A CA 1
ATOM 1479 C C . TRP A 1 191 ? 17.228 -6.443 -38.465 1.00 89.56 191 TRP A C 1
ATOM 1481 O O . TRP A 1 191 ? 16.020 -6.590 -38.650 1.00 89.56 191 TRP A O 1
ATOM 1491 N N . GLN A 1 192 ? 17.838 -5.266 -38.624 1.00 85.31 192 GLN A N 1
ATOM 1492 C CA . GLN A 1 192 ? 17.138 -4.048 -39.048 1.00 85.31 192 GLN A CA 1
ATOM 1493 C C . GLN A 1 192 ? 16.500 -4.196 -40.434 1.00 85.31 192 GLN A C 1
ATOM 1495 O O . GLN A 1 192 ? 15.392 -3.726 -40.661 1.00 85.31 192 GLN A O 1
ATOM 1500 N N . GLU A 1 193 ? 17.161 -4.891 -41.354 1.00 86.94 193 GLU A N 1
ATOM 1501 C CA . GLU A 1 193 ? 16.653 -5.080 -42.715 1.00 86.94 193 GLU A CA 1
ATOM 1502 C C . GLU A 1 193 ? 15.675 -6.256 -42.794 1.00 86.94 193 GLU A C 1
ATOM 1504 O O . GLU A 1 193 ? 14.681 -6.192 -43.513 1.00 86.94 193 GLU A O 1
ATOM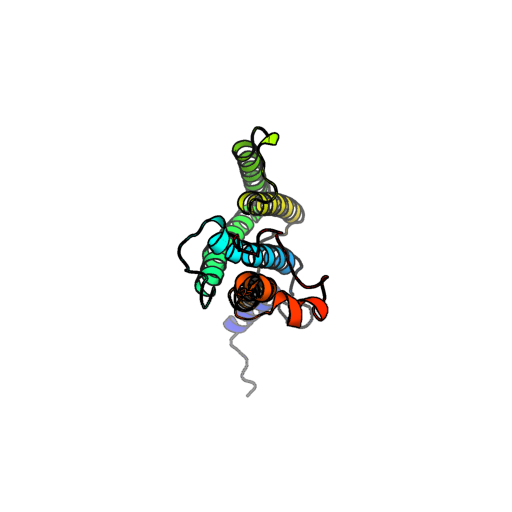 1509 N N . LYS A 1 194 ? 15.944 -7.333 -42.043 1.00 86.94 194 LYS A N 1
ATOM 1510 C CA . LYS A 1 194 ? 15.201 -8.597 -42.159 1.00 86.94 194 LYS A CA 1
ATOM 1511 C C . LYS A 1 194 ? 14.020 -8.742 -41.206 1.00 86.94 194 LYS A C 1
ATOM 1513 O O . LYS A 1 194 ? 13.055 -9.407 -41.561 1.00 86.94 194 LYS A O 1
ATOM 1518 N N . LEU A 1 195 ? 14.092 -8.187 -39.996 1.00 86.12 195 LEU A N 1
ATOM 1519 C CA . LEU A 1 195 ? 13.082 -8.406 -38.951 1.00 86.12 195 LEU A CA 1
ATOM 1520 C C . LEU A 1 195 ? 12.192 -7.181 -38.742 1.00 86.12 195 LEU A C 1
ATOM 1522 O O . LEU A 1 195 ? 10.975 -7.329 -38.655 1.00 86.12 195 LEU A O 1
ATOM 1526 N N . PHE A 1 196 ? 12.758 -5.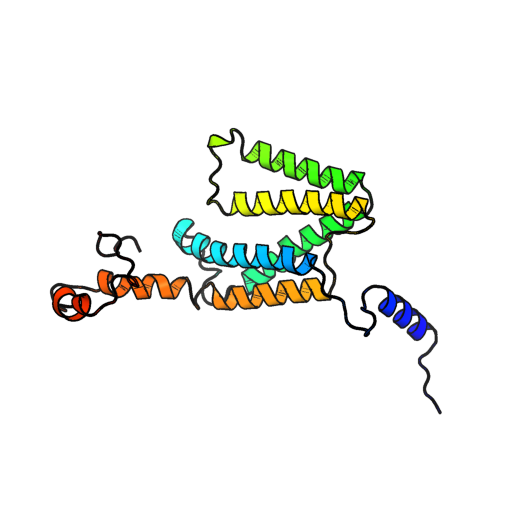970 -38.719 1.00 85.62 196 PHE A N 1
ATOM 1527 C CA . PHE A 1 196 ? 11.999 -4.749 -38.403 1.00 85.62 196 PHE A CA 1
ATOM 1528 C C . PHE A 1 196 ? 10.795 -4.490 -39.331 1.00 85.62 196 PHE A C 1
ATOM 1530 O O . PHE A 1 196 ? 9.776 -4.012 -38.826 1.00 85.62 196 PHE A O 1
ATOM 1537 N N . PRO A 1 197 ? 10.825 -4.824 -40.641 1.00 87.94 197 PRO A N 1
ATOM 1538 C CA . PRO A 1 197 ? 9.656 -4.664 -41.511 1.00 87.94 197 PRO A CA 1
ATOM 1539 C C . PRO A 1 197 ? 8.447 -5.523 -41.116 1.00 87.94 197 PRO A C 1
ATOM 1541 O O . PRO A 1 197 ? 7.317 -5.172 -41.448 1.00 87.94 197 PRO A O 1
ATOM 1544 N N . HIS A 1 198 ? 8.670 -6.638 -40.416 1.00 87.12 198 HIS A N 1
ATOM 1545 C CA . HIS A 1 198 ? 7.624 -7.597 -40.049 1.00 87.12 198 HIS A CA 1
ATOM 1546 C C . HIS A 1 198 ? 7.131 -7.438 -38.610 1.00 87.12 198 HIS A C 1
ATOM 1548 O O . HIS A 1 198 ? 6.180 -8.110 -38.209 1.00 87.12 198 HIS A O 1
ATOM 1554 N N . LEU A 1 199 ? 7.758 -6.561 -37.824 1.00 82.75 199 LEU A N 1
ATOM 1555 C CA . LEU A 1 199 ? 7.398 -6.384 -36.428 1.00 82.75 199 LEU A CA 1
ATOM 1556 C C . LEU A 1 199 ? 6.250 -5.380 -36.254 1.00 82.75 199 LEU A C 1
ATOM 1558 O O . LEU A 1 199 ? 6.201 -4.341 -36.922 1.00 82.75 199 LEU A O 1
ATOM 1562 N N . PRO A 1 200 ? 5.337 -5.638 -35.304 1.00 84.12 200 PRO A N 1
ATOM 1563 C CA . PRO A 1 200 ? 4.278 -4.702 -34.977 1.00 84.12 200 PRO A CA 1
ATOM 1564 C C . PRO A 1 200 ? 4.870 -3.466 -34.287 1.00 84.12 200 PRO A C 1
ATOM 1566 O O . PRO A 1 200 ? 5.129 -3.475 -33.087 1.00 84.12 200 PRO A O 1
ATOM 1569 N N . ARG A 1 201 ? 5.014 -2.360 -35.029 1.00 75.25 201 ARG A N 1
ATOM 1570 C CA . ARG A 1 201 ? 5.552 -1.084 -34.505 1.00 75.25 201 ARG A CA 1
ATOM 1571 C C . ARG A 1 201 ? 4.820 -0.548 -33.271 1.00 75.25 201 ARG A C 1
ATOM 1573 O O . ARG A 1 201 ? 5.395 0.211 -32.513 1.00 75.25 201 ARG A O 1
ATOM 1580 N N . ARG A 1 202 ? 3.552 -0.928 -33.073 1.00 78.56 202 ARG A N 1
ATOM 1581 C CA . ARG A 1 202 ? 2.747 -0.527 -31.904 1.00 78.56 202 ARG A CA 1
ATOM 1582 C C . ARG A 1 202 ? 3.080 -1.301 -30.625 1.00 78.56 202 ARG A C 1
ATOM 1584 O O . ARG A 1 202 ? 2.679 -0.860 -29.558 1.00 78.56 202 ARG A O 1
ATOM 1591 N N . LEU A 1 203 ? 3.727 -2.461 -30.740 1.00 74.62 203 LEU A N 1
ATOM 1592 C CA . LEU A 1 203 ? 4.084 -3.308 -29.597 1.00 74.62 203 LEU A CA 1
ATOM 1593 C C . LEU A 1 203 ? 5.528 -3.072 -29.129 1.00 74.62 203 LEU A C 1
ATOM 1595 O O . LEU A 1 203 ? 5.877 -3.414 -28.005 1.00 74.62 203 LEU A O 1
ATOM 1599 N N . LEU A 1 204 ? 6.362 -2.519 -30.009 1.00 76.56 204 LEU A N 1
ATOM 1600 C CA . LEU A 1 204 ? 7.766 -2.249 -29.750 1.00 76.56 204 LEU A CA 1
ATOM 1601 C C . LEU A 1 204 ? 7.939 -0.884 -29.083 1.00 76.56 204 LEU A C 1
ATOM 1603 O O . LEU A 1 204 ? 7.365 0.108 -29.530 1.00 76.56 204 LEU A O 1
ATOM 1607 N N . VAL A 1 205 ? 8.760 -0.844 -28.036 1.00 73.38 205 VAL A N 1
ATOM 1608 C CA . VAL A 1 205 ? 9.160 0.396 -27.368 1.00 73.38 205 VAL A CA 1
ATOM 1609 C C . VAL A 1 205 ? 10.520 0.795 -27.926 1.00 73.38 205 VAL A C 1
ATOM 1611 O O . VAL A 1 205 ? 11.529 0.180 -27.596 1.00 73.38 205 VAL A O 1
ATOM 1614 N N . ASP A 1 206 ? 10.526 1.792 -28.808 1.00 74.62 206 ASP A N 1
ATOM 1615 C CA . ASP A 1 206 ? 11.741 2.388 -29.364 1.00 74.62 206 ASP A CA 1
ATOM 1616 C C . ASP A 1 206 ? 11.971 3.750 -28.703 1.00 74.62 206 ASP A C 1
ATOM 1618 O O . ASP A 1 206 ? 11.100 4.622 -28.719 1.00 74.62 206 ASP A O 1
ATOM 1622 N N . ASP A 1 207 ? 13.139 3.914 -28.098 1.00 71.38 207 ASP A N 1
ATOM 1623 C CA . ASP A 1 207 ? 13.553 5.135 -27.411 1.00 71.38 207 ASP A CA 1
ATOM 1624 C C . ASP A 1 207 ? 14.309 6.105 -28.330 1.00 71.38 207 ASP A C 1
ATOM 1626 O O . ASP A 1 207 ? 14.745 7.169 -27.892 1.00 71.38 207 ASP A O 1
ATOM 1630 N N . GLY A 1 208 ? 14.491 5.735 -29.602 1.00 72.50 208 GLY A N 1
ATOM 1631 C CA . GLY A 1 208 ? 15.228 6.504 -30.599 1.00 72.50 208 GLY A CA 1
ATOM 1632 C C . GLY A 1 208 ? 16.746 6.501 -30.398 1.00 72.50 208 GLY A C 1
ATOM 1633 O O . GLY A 1 208 ? 17.459 7.129 -31.179 1.00 72.50 208 GLY A O 1
ATOM 1634 N N . THR A 1 209 ? 17.262 5.796 -29.385 1.00 74.00 209 THR A N 1
ATOM 1635 C CA . THR A 1 209 ? 18.700 5.687 -29.078 1.00 74.00 209 THR A CA 1
ATOM 1636 C C . THR A 1 209 ? 19.247 4.266 -29.244 1.00 74.00 209 THR A C 1
ATOM 1638 O O . THR A 1 209 ? 20.390 3.983 -28.875 1.00 74.00 209 THR A O 1
ATOM 1641 N N . GLY A 1 210 ? 18.450 3.369 -29.836 1.00 66.94 210 GLY A N 1
ATOM 1642 C CA . GLY A 1 210 ? 18.777 1.949 -29.969 1.00 66.94 210 GLY A CA 1
ATOM 1643 C C . GLY A 1 210 ? 18.613 1.187 -28.655 1.00 66.94 210 GLY A C 1
ATOM 1644 O O . GLY A 1 210 ? 19.352 0.237 -28.407 1.00 66.94 210 GLY A O 1
ATOM 1645 N N . SER A 1 211 ? 17.699 1.642 -27.795 1.00 64.38 211 SER A N 1
ATOM 1646 C CA . SER A 1 211 ? 17.396 1.067 -26.483 1.00 64.38 211 SER A CA 1
ATOM 1647 C C . SER A 1 211 ? 18.607 0.952 -25.557 1.00 64.38 211 SER A C 1
ATOM 1649 O O . SER A 1 211 ? 18.658 0.072 -24.708 1.00 64.38 211 SER A O 1
ATOM 1651 N N . ARG A 1 212 ? 19.598 1.842 -25.701 1.00 63.00 212 ARG A N 1
ATOM 1652 C CA . ARG A 1 212 ? 20.818 1.840 -24.869 1.00 63.00 212 ARG A CA 1
ATOM 1653 C C . ARG A 1 212 ? 20.583 2.324 -23.441 1.00 63.00 212 ARG A C 1
ATOM 1655 O O . ARG A 1 212 ? 21.445 2.129 -22.588 1.00 63.00 212 ARG A O 1
ATOM 1662 N N . LEU A 1 213 ? 19.471 3.018 -23.214 1.00 57.50 213 LEU A N 1
ATOM 1663 C CA . LEU A 1 213 ? 19.078 3.563 -21.916 1.00 57.50 213 LEU A CA 1
ATOM 1664 C C . LEU A 1 213 ? 18.265 2.571 -21.066 1.00 57.50 213 LEU A C 1
ATOM 1666 O O . LEU A 1 213 ? 17.960 2.891 -19.917 1.00 57.50 213 LEU A O 1
ATOM 1670 N N . PHE A 1 214 ? 17.927 1.406 -21.627 1.00 55.16 214 PHE A N 1
ATOM 1671 C CA . PHE A 1 214 ? 17.158 0.336 -20.992 1.00 55.16 214 PHE A CA 1
ATOM 1672 C C . PHE A 1 214 ? 18.047 -0.837 -20.582 1.00 55.16 214 PHE A C 1
ATOM 1674 O O . PHE A 1 214 ? 19.060 -1.090 -21.274 1.00 55.16 214 PHE A O 1
#

pLDDT: mean 80.54, std 11.21, range [49.59, 94.94]

Radius of gyration: 24.36 Å; chains: 1; bounding box: 52×65×71 Å